Protein AF-A0AAW1NQX0-F1 (afdb_monomer)

Sequence (233 aa):
MATTLDEDSAEAVYQDARADFLDSLSEDGSASSFDDDDIFYESNEPDDETAEEEVPEGQQPGGRRTATQWKALSDRPVWQSGDETGSLTVLQAAFTMLKLKEDGKIHDGTFDSLCRFISSVLLPAGNLFPPSLHVCTALVGAAQLEDYQHHICINGCHYFGHLPKQQWKQHLTDSCPVCQQARFTSRSGARGNTIIQPRRVHCQLLQTTGSAAHRCREEGHPSNGHQSAWRAD

Solvent-accessible surface area (backbone atoms only — not comparable to full-atom values): 15460 Å² total; per-residue (Å²): 137,84,82,82,75,68,67,72,62,57,56,55,56,53,53,53,59,50,50,60,57,56,55,71,72,70,76,80,86,74,88,69,88,72,77,94,74,79,89,73,81,77,78,81,72,80,89,75,85,88,78,94,71,86,81,71,94,82,74,76,87,78,70,89,73,50,63,67,59,49,47,78,43,27,83,39,49,23,31,71,59,89,93,49,63,45,94,42,27,26,42,56,47,29,52,52,51,54,49,51,32,62,78,64,68,51,52,68,73,59,48,28,51,48,26,36,44,45,43,72,68,73,42,62,91,82,47,52,51,58,51,30,59,70,51,26,42,49,52,74,58,62,77,62,68,74,84,73,52,70,53,50,37,73,83,70,79,43,77,51,75,82,71,63,75,90,50,47,78,83,46,53,82,42,49,33,92,84,80,62,47,58,48,42,45,78,46,78,41,100,85,73,45,80,45,75,41,70,47,75,59,80,80,74,69,89,77,78,73,98,81,74,96,79,82,89,74,92,79,79,82,87,85,77,88,77,90,75,89,84,80,89,131

Mean predicted aligned error: 18.08 Å

Foldseek 3Di:
DDDDDPPVVVVVVVVVVVVVVVVVVPPDPDPDPDDPDDPDPPPPDDDDDDDPDDDDPDDFPPDDDDLVRLLVQQQAFQDDDPPDGHPDGQLRLLVVLVVCCVVVVPDQVRSLVVLQCCQPPVDDGPGSHQNGNVSSCSNPVPDDVLQVDWQAPLVNQDTDPRDDPVCQVVQQCDADPPPRHTQWDWDQDPVRDIDIDGDDNPCPPDPDDPDPPDDPDDDDDDDDDDDDDDDDD

pLDDT: mean 71.43, std 23.31, range [31.42, 96.5]

Secondary structure (DSSP, 8-state):
------THHHHHHHHHHHHHHHHTTTS-------------------------PPPPTT--S-S---HHHHHHTTTSBS-EETTEE-SSBHHHHHHHHHHHHHHTT--HHHHHHHHHHIIIIISPTT-----SHHHHHHHHTPPPGGGG---B-TTS--BPPP--GGGGGGGTT-B-TTT--BSEEEEE-TTSPEEEEEPP-----S-S-S-----------------------

Structure (mmCIF, N/CA/C/O backbone):
data_AF-A0AAW1NQX0-F1
#
_entry.id   AF-A0AAW1NQX0-F1
#
loop_
_atom_site.group_PDB
_atom_site.id
_atom_site.type_symbol
_atom_site.label_atom_id
_atom_site.label_alt_id
_atom_site.label_comp_id
_atom_site.label_asym_id
_atom_site.label_entity_id
_atom_site.label_seq_id
_atom_site.pdbx_PDB_ins_code
_atom_site.Cartn_x
_atom_site.Cartn_y
_atom_site.Cartn_z
_atom_site.occupancy
_atom_site.B_iso_or_equiv
_atom_site.auth_seq_id
_atom_site.auth_comp_id
_atom_site.auth_asym_id
_atom_site.auth_atom_id
_atom_site.pdbx_PDB_model_num
ATOM 1 N N . MET A 1 1 ? 43.602 8.769 -37.288 1.00 39.91 1 MET A N 1
ATOM 2 C CA . MET A 1 1 ? 44.211 9.267 -36.039 1.00 39.91 1 MET A CA 1
ATOM 3 C C . MET A 1 1 ? 43.156 9.124 -34.962 1.00 39.91 1 MET A C 1
ATOM 5 O O . MET A 1 1 ? 42.192 9.873 -34.986 1.00 39.91 1 MET A O 1
ATOM 9 N N . ALA A 1 2 ? 43.258 8.072 -34.150 1.00 41.47 2 ALA A N 1
ATOM 10 C CA . ALA A 1 2 ? 42.325 7.804 -33.062 1.00 41.47 2 ALA A CA 1
ATOM 11 C C . ALA A 1 2 ? 42.751 8.636 -31.849 1.00 41.47 2 ALA A C 1
ATOM 13 O O . ALA A 1 2 ? 43.889 8.527 -31.400 1.00 41.47 2 ALA A O 1
ATOM 14 N N . THR A 1 3 ? 41.863 9.505 -31.382 1.00 49.84 3 THR A N 1
ATOM 15 C CA . THR A 1 3 ? 42.023 10.280 -30.152 1.00 49.84 3 THR A CA 1
ATOM 16 C C . THR A 1 3 ? 41.676 9.376 -28.976 1.00 49.84 3 THR A C 1
ATOM 18 O O . THR A 1 3 ? 40.505 9.078 -28.751 1.00 49.84 3 THR A O 1
ATOM 21 N N . THR A 1 4 ? 42.691 8.899 -28.263 1.00 52.16 4 THR A N 1
ATOM 22 C CA . THR A 1 4 ? 42.538 8.276 -26.947 1.00 52.16 4 THR A CA 1
ATOM 23 C C . THR A 1 4 ? 42.175 9.384 -25.963 1.00 52.16 4 THR A C 1
ATOM 25 O O . THR A 1 4 ? 42.993 10.263 -25.707 1.00 52.16 4 THR A O 1
ATOM 28 N N . LEU A 1 5 ? 40.926 9.405 -25.502 1.00 54.28 5 LEU A N 1
ATOM 29 C CA . LEU A 1 5 ? 40.513 10.264 -24.397 1.00 54.28 5 LEU A CA 1
ATOM 30 C C . LEU A 1 5 ? 40.986 9.605 -23.099 1.00 54.28 5 LEU A C 1
ATOM 32 O O . LEU A 1 5 ? 40.691 8.434 -22.875 1.00 54.28 5 LEU A O 1
ATOM 36 N N . ASP A 1 6 ? 41.751 10.354 -22.308 1.00 57.31 6 ASP A N 1
ATOM 37 C CA . ASP A 1 6 ? 42.327 9.935 -21.031 1.00 57.31 6 ASP A CA 1
ATOM 38 C C . ASP A 1 6 ? 41.221 9.559 -20.028 1.00 57.31 6 ASP A C 1
ATOM 40 O O . ASP A 1 6 ? 40.525 10.422 -19.485 1.00 57.31 6 ASP A O 1
ATOM 44 N N . GLU A 1 7 ? 41.063 8.256 -19.785 1.00 58.75 7 GLU A N 1
ATOM 45 C CA . GLU A 1 7 ? 40.095 7.675 -18.841 1.00 58.75 7 GLU A CA 1
ATOM 46 C C . GLU A 1 7 ? 40.316 8.172 -17.397 1.00 58.75 7 GLU A C 1
ATOM 48 O O . GLU A 1 7 ? 39.362 8.292 -16.627 1.00 58.75 7 GLU A O 1
ATOM 53 N N . ASP A 1 8 ? 41.540 8.595 -17.063 1.00 55.69 8 ASP A N 1
ATOM 54 C CA . ASP A 1 8 ? 41.898 9.141 -15.748 1.00 55.69 8 ASP A CA 1
ATOM 55 C C . ASP A 1 8 ? 41.212 10.484 -15.432 1.00 55.69 8 ASP A C 1
ATOM 57 O O . ASP A 1 8 ? 41.059 10.851 -14.266 1.00 55.69 8 ASP A O 1
ATOM 61 N N . SER A 1 9 ? 40.748 11.225 -16.447 1.00 59.28 9 SER A N 1
ATOM 62 C CA . SER A 1 9 ? 40.088 12.518 -16.227 1.00 59.28 9 SER A CA 1
ATOM 63 C C . SER A 1 9 ? 38.609 12.387 -15.853 1.00 59.28 9 SER A C 1
ATOM 65 O O . SER A 1 9 ? 38.067 13.302 -15.234 1.00 59.28 9 SER A O 1
ATOM 67 N N . ALA A 1 10 ? 37.942 11.294 -16.233 1.00 59.09 10 ALA A N 1
ATOM 68 C CA . ALA A 1 10 ? 36.520 11.096 -15.946 1.00 59.09 10 ALA A CA 1
ATOM 69 C C . ALA A 1 10 ? 36.295 10.625 -14.500 1.00 59.09 10 ALA A C 1
ATOM 71 O O . ALA A 1 10 ? 35.370 11.090 -13.833 1.00 59.09 10 ALA A O 1
ATOM 72 N N . GLU A 1 11 ? 37.182 9.765 -13.996 1.00 65.50 11 GLU A N 1
ATOM 73 C CA . GLU A 1 11 ? 37.126 9.239 -12.629 1.00 65.50 11 GLU A CA 1
ATOM 74 C C . GLU A 1 11 ? 37.3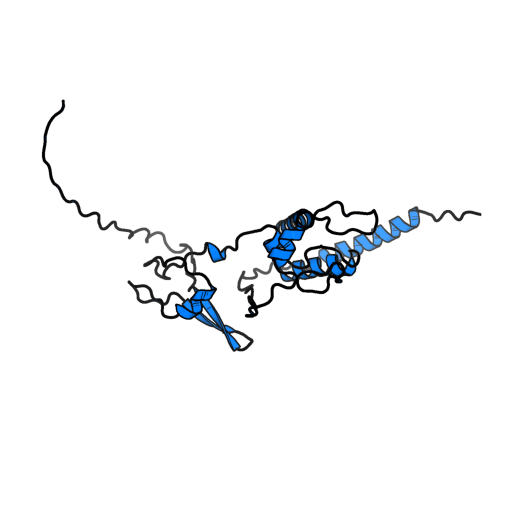39 10.349 -11.584 1.00 65.50 11 GLU A C 1
ATOM 76 O O . GLU A 1 11 ? 36.649 10.390 -10.566 1.00 65.50 11 GLU A O 1
ATOM 81 N N . ALA A 1 12 ? 38.221 11.314 -11.865 1.00 62.31 12 ALA A N 1
ATOM 82 C CA . ALA A 1 12 ? 38.468 12.450 -10.975 1.00 62.31 12 ALA A CA 1
ATOM 83 C C . ALA A 1 12 ? 37.238 13.364 -10.824 1.00 62.31 12 ALA A C 1
ATOM 85 O O . ALA A 1 12 ? 36.909 13.776 -9.714 1.00 62.31 12 ALA A O 1
ATOM 86 N N . VAL A 1 13 ? 36.513 13.629 -11.918 1.00 64.25 13 VAL A N 1
ATOM 87 C CA . VAL A 1 13 ? 35.274 14.431 -11.890 1.00 64.25 13 VAL A CA 1
ATOM 88 C C . VAL A 1 13 ? 34.160 13.690 -11.145 1.00 64.25 13 VAL A C 1
ATOM 90 O O . VAL A 1 13 ? 33.358 14.304 -10.442 1.00 64.25 13 VAL A O 1
ATOM 93 N N . TYR A 1 14 ? 34.121 12.362 -11.263 1.00 63.56 14 TYR A N 1
ATOM 94 C CA . TYR A 1 14 ? 33.116 11.542 -10.593 1.00 63.56 14 TYR A CA 1
ATOM 95 C C . TYR A 1 14 ? 33.360 11.427 -9.080 1.00 63.56 14 TYR A C 1
ATOM 97 O O . TYR A 1 14 ? 32.411 11.413 -8.294 1.00 63.56 14 TYR A O 1
ATOM 105 N N . GLN A 1 15 ? 34.624 11.369 -8.653 1.00 64.94 15 GLN A N 1
ATOM 106 C CA . GLN A 1 15 ? 34.978 11.327 -7.233 1.00 64.94 15 GLN A CA 1
ATOM 107 C C . GLN A 1 15 ? 34.734 12.666 -6.527 1.00 64.94 15 GLN A C 1
ATOM 109 O O . GLN A 1 15 ? 34.286 12.654 -5.380 1.00 64.94 15 GLN A O 1
ATOM 114 N N . ASP A 1 16 ? 34.932 13.788 -7.222 1.00 67.56 16 ASP A N 1
ATOM 115 C CA . ASP A 1 16 ? 34.654 15.134 -6.704 1.00 67.56 16 ASP A CA 1
ATOM 116 C C . ASP A 1 16 ? 33.142 15.350 -6.489 1.00 67.56 16 ASP A C 1
ATOM 118 O O . ASP A 1 16 ? 32.695 15.656 -5.384 1.00 67.56 16 ASP A O 1
ATOM 122 N N . ALA A 1 17 ? 32.314 15.007 -7.486 1.00 65.00 17 ALA A N 1
ATOM 123 C CA . ALA A 1 17 ? 30.852 15.100 -7.373 1.00 65.00 17 ALA A CA 1
ATOM 124 C C . ALA A 1 17 ? 30.256 14.184 -6.281 1.00 65.00 17 ALA A C 1
ATOM 126 O O . ALA A 1 17 ? 29.199 14.470 -5.713 1.00 65.00 17 ALA A O 1
ATOM 127 N N . ARG A 1 18 ? 30.921 13.062 -5.975 1.00 70.69 18 ARG A N 1
ATOM 128 C CA . ARG A 1 18 ? 30.506 12.135 -4.914 1.00 70.69 18 ARG A CA 1
ATOM 129 C C . ARG A 1 18 ? 30.808 12.678 -3.516 1.00 70.69 18 ARG A C 1
ATOM 131 O O . ARG A 1 18 ? 30.047 12.381 -2.593 1.00 70.69 18 ARG A O 1
ATOM 138 N N . ALA A 1 19 ? 31.900 13.423 -3.353 1.00 61.72 19 ALA A N 1
ATOM 139 C CA . ALA A 1 19 ? 32.273 14.016 -2.073 1.00 61.72 19 ALA A CA 1
ATOM 140 C C . ALA A 1 19 ? 31.285 15.123 -1.672 1.00 61.72 19 ALA A C 1
ATOM 142 O O . ALA A 1 19 ? 30.773 15.088 -0.554 1.00 61.72 19 ALA A O 1
ATOM 143 N N . ASP A 1 20 ? 30.905 15.989 -2.615 1.00 61.34 20 ASP A N 1
ATOM 144 C CA . ASP A 1 20 ? 29.926 17.062 -2.381 1.00 61.34 20 ASP A CA 1
ATOM 145 C C . ASP A 1 20 ? 28.530 16.529 -2.005 1.00 61.34 20 ASP A C 1
ATOM 147 O O . ASP A 1 20 ? 27.830 17.100 -1.164 1.00 61.34 20 ASP A O 1
ATOM 151 N N . PHE A 1 21 ? 28.116 15.397 -2.587 1.00 60.91 21 PHE A N 1
ATOM 152 C CA . PHE A 1 21 ? 26.830 14.774 -2.258 1.00 60.91 21 PHE A CA 1
ATOM 153 C C . PHE A 1 21 ? 26.808 14.160 -0.849 1.00 60.91 21 PHE A C 1
ATOM 155 O O . PHE A 1 21 ? 25.786 14.218 -0.169 1.00 60.91 21 PHE A O 1
ATOM 162 N N . LEU A 1 22 ? 27.918 13.561 -0.404 1.00 56.78 22 LEU A N 1
ATOM 163 C CA . LEU A 1 22 ? 28.012 12.946 0.925 1.00 56.78 22 LEU A CA 1
ATOM 164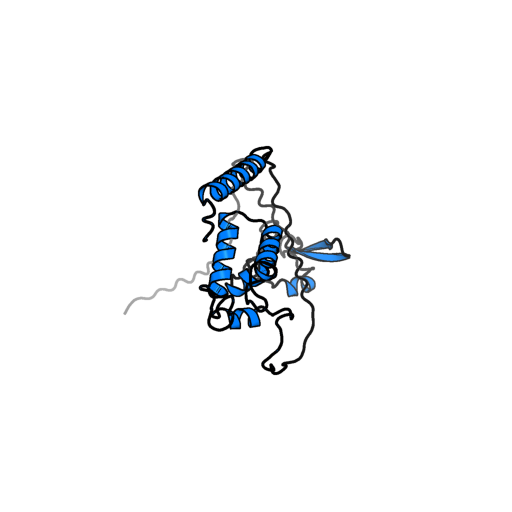 C C . LEU A 1 22 ? 28.147 13.984 2.044 1.00 56.78 22 LEU A C 1
ATOM 166 O O . LEU A 1 22 ? 27.645 13.741 3.141 1.00 56.78 22 LEU A O 1
ATOM 170 N N . ASP A 1 23 ? 28.761 15.134 1.765 1.00 53.84 23 ASP A N 1
ATOM 171 C CA . ASP A 1 23 ? 28.896 16.224 2.736 1.00 53.84 23 ASP A CA 1
ATOM 172 C C . ASP A 1 23 ? 27.545 16.911 3.008 1.00 53.84 23 ASP A C 1
ATOM 174 O O . ASP A 1 23 ? 27.186 17.149 4.161 1.00 53.84 23 ASP A O 1
ATOM 178 N N . SER A 1 24 ? 26.705 17.056 1.970 1.00 56.66 24 SER A N 1
ATOM 179 C CA . SER A 1 24 ? 25.315 17.541 2.096 1.00 56.66 24 SER A CA 1
ATOM 180 C C . SER A 1 24 ? 24.386 16.635 2.919 1.00 56.66 24 SER A C 1
ATOM 182 O O . SER A 1 24 ? 23.271 17.040 3.237 1.00 56.66 24 SER A O 1
ATOM 184 N N . LEU A 1 25 ? 24.797 15.408 3.258 1.00 53.59 25 LEU A N 1
ATOM 185 C CA . LEU A 1 25 ? 24.012 14.496 4.100 1.00 53.59 25 LEU A CA 1
ATOM 186 C C . LEU A 1 25 ? 24.436 14.522 5.578 1.00 53.59 25 LEU A C 1
ATOM 188 O O . LEU A 1 25 ? 23.819 13.825 6.386 1.00 53.59 25 LEU A O 1
ATOM 192 N N . SER A 1 26 ? 25.490 15.268 5.938 1.00 52.97 26 SER A N 1
ATOM 193 C CA . SER A 1 26 ? 26.121 15.165 7.263 1.00 52.97 26 SER A CA 1
ATOM 194 C C . SER A 1 26 ? 25.782 16.293 8.243 1.00 52.97 26 SER A C 1
ATOM 196 O O . SER A 1 26 ? 25.993 16.131 9.448 1.00 52.97 26 SER A O 1
ATOM 198 N N . GLU A 1 27 ? 25.186 17.393 7.783 1.00 54.22 27 GLU A N 1
ATOM 199 C CA . GLU A 1 27 ? 24.869 18.536 8.637 1.00 54.22 27 GLU A CA 1
ATOM 200 C C . GLU A 1 27 ? 23.353 18.711 8.770 1.00 54.22 27 GLU A C 1
ATOM 202 O O . GLU A 1 27 ? 22.706 19.060 7.798 1.00 54.22 27 GLU A O 1
ATOM 207 N N . ASP A 1 28 ? 22.845 18.506 9.999 1.00 50.72 28 ASP A N 1
ATOM 208 C CA . ASP A 1 28 ? 21.532 18.940 10.534 1.00 50.72 28 ASP A CA 1
ATOM 209 C C . ASP A 1 28 ? 20.348 17.953 10.708 1.00 50.72 28 ASP A C 1
ATOM 211 O O . ASP A 1 28 ? 19.193 18.349 10.851 1.00 50.72 28 ASP A O 1
ATOM 215 N N . GLY A 1 29 ? 20.604 16.666 10.941 1.00 42.47 29 GLY A N 1
ATOM 216 C CA . GLY A 1 29 ? 19.560 15.725 11.383 1.00 42.47 29 GLY A CA 1
ATOM 217 C C . GLY A 1 29 ? 19.226 15.766 12.883 1.00 42.47 29 GLY A C 1
ATOM 218 O O . GLY A 1 29 ? 19.474 14.784 13.582 1.00 42.47 29 GLY A O 1
ATOM 219 N N . SER A 1 30 ? 18.662 16.865 13.403 1.00 46.94 30 SER A N 1
ATOM 220 C CA . SER A 1 30 ? 18.052 16.882 14.747 1.00 46.94 30 SER A CA 1
ATOM 221 C C . SER A 1 30 ? 17.067 15.720 14.901 1.00 46.94 30 SER A C 1
ATOM 223 O O . SER A 1 30 ? 16.087 15.623 14.161 1.00 46.94 30 SER A O 1
ATOM 225 N N . ALA A 1 31 ? 17.322 14.861 15.893 1.00 43.16 31 ALA A N 1
ATOM 226 C CA . ALA A 1 31 ? 16.424 13.804 16.333 1.00 43.16 31 ALA A CA 1
ATOM 227 C C . ALA A 1 31 ? 15.111 14.426 16.820 1.00 43.16 31 ALA A C 1
ATOM 229 O O . ALA A 1 31 ? 14.949 14.799 17.981 1.00 43.16 31 ALA A O 1
ATOM 230 N N . SER A 1 32 ? 14.181 14.574 15.893 1.00 41.25 32 SER A N 1
ATOM 231 C CA . SER A 1 32 ? 12.814 14.953 16.167 1.00 41.25 32 SER A CA 1
ATOM 232 C C . SER A 1 32 ? 12.049 13.669 16.449 1.00 41.25 32 SER A C 1
ATOM 234 O O . SER A 1 32 ? 11.891 12.797 15.596 1.00 41.25 32 SER A O 1
ATOM 236 N N . SER A 1 33 ? 11.633 13.525 17.704 1.00 41.91 33 SER A N 1
ATOM 237 C CA . SER A 1 33 ? 10.609 12.575 18.111 1.00 41.91 33 SER A CA 1
ATOM 238 C C . SER A 1 33 ? 9.304 12.992 17.435 1.00 41.91 33 SER A C 1
ATOM 240 O O . SER A 1 33 ? 8.536 13.774 17.991 1.00 41.91 33 SER A O 1
ATOM 242 N N . PHE A 1 34 ? 9.113 12.572 16.189 1.00 39.66 34 PHE A N 1
ATOM 243 C CA . PHE A 1 34 ? 7.863 12.780 15.481 1.00 39.66 34 PHE A CA 1
ATOM 244 C C . PHE A 1 34 ? 6.920 11.640 15.835 1.00 39.66 34 PHE A C 1
ATOM 246 O O . PHE A 1 34 ? 7.184 10.479 15.526 1.00 39.66 34 PHE A O 1
ATOM 253 N N . ASP A 1 35 ? 5.863 12.013 16.550 1.00 37.78 35 ASP A N 1
ATOM 254 C CA . ASP A 1 35 ? 4.720 11.177 16.864 1.00 37.78 35 ASP A CA 1
ATOM 255 C C . ASP A 1 35 ? 4.158 10.531 15.588 1.00 37.78 35 ASP A C 1
ATOM 257 O O . ASP A 1 35 ? 3.883 11.192 14.585 1.00 37.78 35 ASP A O 1
ATOM 261 N N . ASP A 1 36 ? 4.022 9.212 15.664 1.00 43.50 36 ASP A N 1
ATOM 262 C CA . ASP A 1 36 ? 3.517 8.281 14.655 1.00 43.50 36 ASP A CA 1
ATOM 263 C C . ASP A 1 36 ? 1.983 8.420 14.517 1.00 43.50 36 ASP A C 1
ATOM 265 O O . ASP A 1 36 ? 1.221 7.481 14.749 1.00 43.50 36 ASP A O 1
ATOM 269 N N . ASP A 1 37 ? 1.505 9.629 14.209 1.00 42.97 37 ASP A N 1
ATOM 270 C CA . ASP A 1 37 ? 0.081 9.920 14.048 1.00 42.97 37 ASP A CA 1
ATOM 271 C C . ASP A 1 37 ? -0.271 10.298 12.595 1.00 42.97 37 ASP A C 1
ATOM 273 O O . ASP A 1 37 ? 0.152 11.312 12.042 1.00 42.97 37 ASP A O 1
ATOM 277 N N . ASP A 1 38 ? -1.159 9.474 12.027 1.00 44.94 38 ASP A N 1
ATOM 278 C CA . ASP A 1 38 ? -2.064 9.759 10.908 1.00 44.94 38 ASP A CA 1
ATOM 279 C C . ASP A 1 38 ? -1.497 9.784 9.466 1.00 44.94 38 ASP A C 1
ATOM 281 O O . ASP A 1 38 ? -1.730 10.723 8.704 1.00 44.94 38 ASP A O 1
ATOM 285 N N . ILE A 1 39 ? -0.958 8.654 8.983 1.00 39.47 39 ILE A N 1
ATOM 286 C CA . ILE A 1 39 ? -1.078 8.312 7.547 1.00 39.47 39 ILE A CA 1
ATOM 287 C C . ILE A 1 39 ? -2.441 7.641 7.326 1.00 39.47 39 ILE A C 1
ATOM 289 O O . ILE A 1 39 ? -2.588 6.419 7.312 1.00 39.47 39 ILE A O 1
ATOM 293 N N . PHE A 1 40 ? -3.483 8.462 7.185 1.00 40.06 40 PHE A N 1
ATOM 294 C CA . PHE A 1 40 ? -4.779 8.003 6.688 1.00 40.06 40 PHE A CA 1
ATOM 295 C C . PHE A 1 40 ? -4.658 7.702 5.192 1.00 40.06 40 PHE A C 1
ATOM 297 O O . PHE A 1 40 ? -4.586 8.619 4.374 1.00 40.06 40 PHE A O 1
ATOM 304 N N . TYR A 1 41 ? -4.691 6.421 4.821 1.00 43.88 41 TYR A N 1
ATOM 305 C CA . TYR A 1 41 ? -5.005 6.035 3.449 1.00 43.88 41 TYR A CA 1
ATOM 306 C C . TYR A 1 41 ? -6.485 6.367 3.214 1.00 43.88 41 TYR A C 1
ATOM 308 O O . TYR A 1 41 ? -7.391 5.626 3.600 1.00 43.88 41 TYR A O 1
ATOM 316 N N . GLU A 1 42 ? -6.741 7.555 2.668 1.00 40.19 42 GLU A N 1
ATOM 317 C CA . GLU A 1 42 ? -8.046 7.937 2.142 1.00 40.19 42 GLU A CA 1
ATOM 318 C C . GLU A 1 42 ? -8.307 7.048 0.920 1.00 40.19 42 GLU A C 1
ATOM 320 O O . GLU A 1 42 ? -7.899 7.357 -0.200 1.00 40.19 42 GLU A O 1
ATOM 325 N N . SER A 1 43 ? -8.921 5.885 1.160 1.00 38.75 43 SER A N 1
ATOM 326 C CA . SER A 1 43 ? -9.446 5.016 0.112 1.00 38.75 43 SER A CA 1
ATOM 327 C C . SER A 1 43 ? -10.519 5.787 -0.654 1.00 38.75 43 SER A C 1
ATOM 329 O O . SER A 1 43 ? -11.697 5.761 -0.305 1.00 38.75 43 SER A O 1
ATOM 331 N N . ASN A 1 44 ? -10.108 6.507 -1.696 1.00 39.53 44 ASN A N 1
ATOM 332 C CA . ASN A 1 44 ? -10.997 6.894 -2.780 1.00 39.53 44 ASN A CA 1
ATOM 333 C C . ASN A 1 44 ? -11.314 5.617 -3.568 1.00 39.53 44 ASN A C 1
ATOM 335 O O . ASN A 1 44 ? -10.659 5.326 -4.567 1.00 39.53 44 ASN A O 1
ATOM 339 N N . GLU A 1 45 ? -12.278 4.837 -3.083 1.00 41.50 45 GLU A N 1
ATOM 340 C CA . GLU A 1 45 ? -12.994 3.865 -3.907 1.00 41.50 45 GLU A CA 1
ATOM 341 C C . GLU A 1 45 ? -13.999 4.655 -4.760 1.00 41.50 45 GLU A C 1
ATOM 343 O O . GLU A 1 45 ? -14.913 5.263 -4.197 1.00 41.50 45 GLU A O 1
ATOM 348 N N . PRO A 1 46 ? -13.831 4.748 -6.092 1.00 41.44 46 PRO A N 1
ATOM 349 C CA . PRO A 1 46 ? -14.942 5.118 -6.947 1.00 41.44 46 PRO A CA 1
ATOM 350 C C . PRO A 1 46 ? -15.916 3.935 -7.004 1.00 41.44 46 PRO A C 1
ATOM 352 O O . PRO A 1 46 ? -15.550 2.850 -7.455 1.00 41.44 46 PRO A O 1
ATOM 355 N N . ASP A 1 47 ? -17.144 4.167 -6.543 1.00 43.41 47 ASP A N 1
ATOM 356 C CA . ASP A 1 47 ? -18.313 3.414 -6.986 1.00 43.41 47 ASP A CA 1
ATOM 357 C C . ASP A 1 47 ? -18.400 3.554 -8.514 1.00 43.41 47 ASP A C 1
ATOM 359 O O . ASP A 1 47 ? -18.630 4.664 -8.995 1.00 43.41 47 ASP A O 1
ATOM 363 N N . ASP A 1 48 ? -18.207 2.474 -9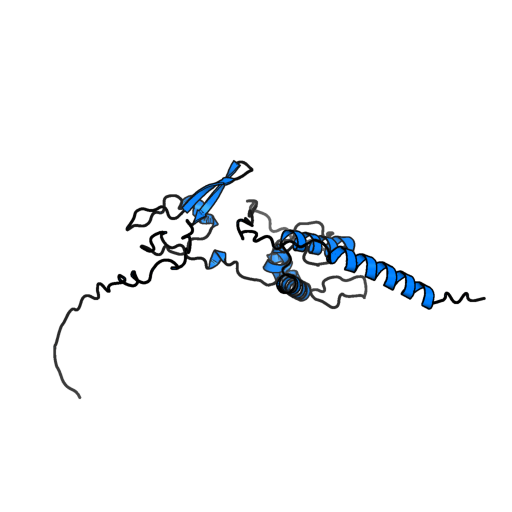.273 1.00 35.50 48 ASP A N 1
ATOM 364 C CA . ASP A 1 48 ? -19.050 2.240 -10.448 1.00 35.50 48 ASP A CA 1
ATOM 365 C C . ASP A 1 48 ? -19.013 0.777 -10.897 1.00 35.50 48 ASP A C 1
ATOM 367 O O . ASP A 1 48 ? -17.959 0.148 -11.027 1.00 35.50 48 ASP A O 1
ATOM 371 N N . GLU A 1 49 ? -20.210 0.256 -11.121 1.00 42.62 49 GLU A N 1
ATOM 372 C CA . GLU A 1 49 ? -20.475 -1.012 -11.770 1.00 42.62 49 GLU A CA 1
ATOM 373 C C . GLU A 1 49 ? -20.216 -0.883 -13.284 1.00 42.62 49 GLU A C 1
ATOM 375 O O . GLU A 1 49 ? -20.274 0.200 -13.855 1.00 42.62 49 GLU A O 1
ATOM 380 N N . THR A 1 50 ? -20.073 -2.036 -13.944 1.00 37.31 50 THR A N 1
ATOM 381 C CA . THR A 1 50 ? -20.307 -2.310 -15.378 1.00 37.31 50 THR A CA 1
ATOM 382 C C . THR A 1 50 ? -19.125 -2.448 -16.352 1.00 37.31 50 THR A C 1
ATOM 384 O O . THR A 1 50 ? -18.158 -1.695 -16.366 1.00 37.31 50 THR A O 1
ATOM 387 N N . ALA A 1 51 ? -19.355 -3.438 -17.228 1.00 35.41 51 ALA A N 1
ATOM 388 C CA . ALA A 1 51 ? -18.748 -3.764 -18.517 1.00 35.41 51 ALA A CA 1
ATOM 389 C C . ALA A 1 51 ? -17.497 -4.662 -18.509 1.00 35.41 51 ALA A C 1
ATOM 391 O O . ALA A 1 51 ? -16.354 -4.214 -18.464 1.00 35.41 51 ALA A O 1
ATOM 392 N N . GLU A 1 52 ? -17.747 -5.968 -18.660 1.00 41.38 52 GLU A N 1
ATOM 393 C CA . GLU A 1 52 ? -16.819 -6.892 -19.315 1.00 41.38 52 GLU A CA 1
ATOM 394 C C . GLU A 1 52 ? -16.613 -6.420 -20.767 1.00 41.38 52 GLU A C 1
ATOM 396 O O . GLU A 1 52 ? -17.441 -6.688 -21.635 1.00 41.38 52 GLU A O 1
ATOM 401 N N . GLU A 1 53 ? -15.545 -5.665 -21.031 1.00 37.62 53 GLU A N 1
ATOM 402 C CA . GLU A 1 53 ? -15.095 -5.368 -22.395 1.00 37.62 53 GLU A CA 1
ATOM 403 C C . GLU A 1 53 ? -13.993 -6.354 -22.802 1.00 37.62 53 GLU A C 1
ATOM 405 O O . GLU A 1 53 ? -12.953 -6.478 -22.146 1.00 37.62 53 GLU A O 1
ATOM 410 N N . GLU A 1 54 ? -14.243 -7.073 -23.896 1.00 36.03 54 GLU A N 1
ATOM 411 C CA . GLU A 1 54 ? -13.272 -7.925 -24.576 1.00 36.03 54 GLU A CA 1
ATOM 412 C C . GLU A 1 54 ? -12.058 -7.092 -25.021 1.00 36.03 54 GLU A C 1
ATOM 414 O O . GLU A 1 54 ? -12.189 -6.049 -25.659 1.00 36.03 54 GLU A O 1
ATOM 419 N N . VAL A 1 55 ? -10.858 -7.557 -24.669 1.00 36.12 55 VAL A N 1
ATOM 420 C CA . VAL A 1 55 ? -9.591 -6.842 -24.876 1.00 36.12 55 VAL A CA 1
ATOM 421 C C . VAL A 1 55 ? -9.169 -6.902 -26.353 1.00 36.12 55 VAL A C 1
ATOM 423 O O . VAL A 1 55 ? -8.879 -7.998 -26.837 1.00 36.12 55 VAL A O 1
ATOM 426 N N . PRO A 1 56 ? -9.021 -5.770 -27.073 1.00 32.00 56 PRO A N 1
ATOM 427 C CA . PRO A 1 56 ? -8.316 -5.755 -28.346 1.00 32.00 56 PRO A CA 1
ATOM 428 C C . PRO A 1 56 ? -6.798 -5.748 -28.102 1.00 32.00 56 PRO A C 1
ATOM 430 O O . PRO A 1 56 ? -6.272 -4.930 -27.340 1.00 32.00 56 PR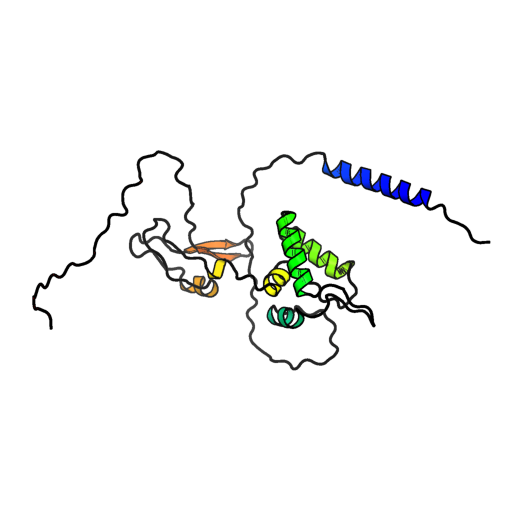O A O 1
ATOM 433 N N . GLU A 1 57 ? -6.069 -6.638 -28.778 1.00 34.72 57 GLU A N 1
ATOM 434 C CA . GLU A 1 57 ? -4.606 -6.589 -28.852 1.00 34.72 57 GLU A CA 1
ATOM 435 C C . GLU A 1 57 ? -4.155 -5.261 -29.484 1.00 34.72 57 GLU A C 1
ATOM 437 O O . GLU A 1 57 ? -4.411 -4.999 -30.658 1.00 34.72 57 GLU A O 1
ATOM 442 N N . GLY A 1 58 ? -3.465 -4.420 -28.703 1.00 40.78 58 GLY A N 1
ATOM 443 C CA . GLY A 1 58 ? -2.767 -3.236 -29.224 1.00 40.78 58 GLY A CA 1
ATOM 444 C C . GLY A 1 58 ? -2.929 -1.927 -28.447 1.00 40.78 58 GLY A C 1
ATOM 445 O O . GLY A 1 58 ? -2.403 -0.906 -28.890 1.00 40.78 58 GLY A O 1
ATOM 446 N N . GLN A 1 59 ? -3.615 -1.901 -27.300 1.00 33.47 59 GLN A N 1
ATOM 447 C CA . GLN A 1 59 ? -3.846 -0.643 -26.580 1.00 33.47 59 GLN A CA 1
ATOM 448 C C . GLN A 1 59 ? -2.651 -0.229 -25.699 1.00 33.47 59 GLN A C 1
ATOM 450 O O . GLN A 1 59 ? -2.199 -0.969 -24.823 1.00 33.47 59 GLN A O 1
ATOM 455 N N . GLN A 1 60 ? -2.139 0.982 -25.946 1.00 39.72 60 GLN A N 1
ATOM 456 C CA . GLN A 1 60 ? -1.056 1.622 -25.190 1.00 39.72 60 GLN A CA 1
ATOM 457 C C . GLN A 1 60 ? -1.354 1.660 -23.676 1.00 39.72 60 GLN A C 1
ATOM 459 O O . GLN A 1 60 ? -2.491 1.932 -23.280 1.00 39.72 60 GLN A O 1
ATOM 464 N N . PRO A 1 61 ? -0.357 1.457 -22.795 1.00 41.81 61 PRO A N 1
ATOM 465 C CA . PRO A 1 61 ? -0.596 1.316 -21.367 1.00 41.81 61 PRO A CA 1
ATOM 466 C C . PRO A 1 61 ? -0.640 2.687 -20.685 1.00 41.81 61 PRO A C 1
ATOM 468 O O . PRO A 1 61 ? 0.295 3.086 -20.001 1.00 41.81 61 PRO A O 1
ATOM 471 N N . GLY A 1 62 ? -1.733 3.418 -20.899 1.00 37.34 62 GLY A N 1
ATOM 472 C CA . GLY A 1 62 ? -2.066 4.651 -20.171 1.00 37.34 62 GLY A CA 1
ATOM 473 C C . GLY A 1 62 ? -3.258 4.511 -19.216 1.00 37.34 62 GLY A C 1
ATOM 474 O O . GLY A 1 62 ? -3.547 5.434 -18.459 1.00 37.34 62 GLY A O 1
ATOM 475 N N . GLY A 1 63 ? -3.963 3.373 -19.235 1.00 49.53 63 GLY A N 1
ATOM 476 C CA . GLY A 1 63 ? -5.107 3.112 -18.357 1.00 49.53 63 GLY A CA 1
ATOM 477 C C . GLY A 1 63 ? -4.684 2.710 -16.941 1.00 49.53 63 GLY A C 1
ATOM 478 O O . GLY A 1 63 ? -3.726 1.953 -16.759 1.00 49.53 63 GLY A O 1
ATOM 479 N N . ARG A 1 64 ? -5.412 3.189 -15.922 1.00 66.88 64 ARG A N 1
ATOM 480 C CA . ARG A 1 64 ? -5.268 2.697 -14.541 1.00 66.88 64 ARG A CA 1
ATOM 481 C C . ARG A 1 64 ? -5.640 1.215 -14.505 1.00 66.88 64 ARG A C 1
ATOM 483 O O . ARG A 1 64 ? -6.807 0.873 -14.646 1.00 66.88 64 ARG A O 1
ATOM 490 N N . ARG A 1 65 ? -4.645 0.350 -14.306 1.00 80.38 65 ARG A N 1
ATOM 491 C CA . ARG A 1 65 ? -4.867 -1.089 -14.138 1.00 80.38 65 ARG A CA 1
ATOM 492 C C . ARG A 1 65 ? -5.426 -1.401 -12.751 1.00 80.38 65 ARG A C 1
ATOM 494 O O . ARG A 1 65 ? -4.963 -0.832 -11.762 1.00 80.38 65 ARG A O 1
ATOM 501 N N . THR A 1 66 ? -6.364 -2.338 -12.676 1.00 83.62 66 THR A N 1
ATOM 502 C CA . THR A 1 66 ? -6.885 -2.872 -11.410 1.00 83.62 66 THR A CA 1
ATOM 503 C C . THR A 1 66 ? -5.875 -3.816 -10.747 1.00 83.62 66 THR A C 1
ATOM 505 O O . THR A 1 66 ? -4.957 -4.332 -11.389 1.00 83.62 66 THR A O 1
ATOM 508 N N . ALA A 1 67 ? -6.044 -4.092 -9.449 1.00 80.81 67 ALA A N 1
ATOM 509 C CA . ALA A 1 67 ? -5.193 -5.043 -8.728 1.00 80.81 67 ALA A CA 1
ATOM 510 C C . ALA A 1 67 ? -5.214 -6.454 -9.352 1.00 80.81 67 ALA A C 1
ATOM 512 O O . ALA A 1 67 ? -4.187 -7.128 -9.394 1.00 80.81 67 ALA A O 1
ATOM 513 N N . THR A 1 68 ? -6.361 -6.897 -9.878 1.00 84.25 68 THR A N 1
ATOM 514 C CA . THR A 1 68 ? -6.494 -8.189 -10.572 1.00 84.25 68 THR A CA 1
ATOM 515 C C . THR A 1 68 ? -5.722 -8.211 -11.888 1.00 84.25 68 THR A C 1
ATOM 517 O O . THR A 1 68 ? -5.019 -9.181 -12.164 1.00 84.25 68 THR A O 1
ATOM 520 N N . GLN A 1 69 ? -5.772 -7.122 -12.658 1.00 87.88 69 GLN A N 1
ATOM 521 C CA . GLN A 1 69 ? -4.985 -6.974 -13.884 1.00 87.88 69 GLN A CA 1
ATOM 522 C C . GLN A 1 69 ? -3.480 -6.971 -13.595 1.00 87.88 69 GLN A C 1
ATOM 524 O O . GLN A 1 69 ? -2.718 -7.595 -14.325 1.00 87.88 69 GLN A O 1
ATOM 529 N N . TRP A 1 70 ? -3.042 -6.322 -12.514 1.00 89.12 70 TRP A N 1
ATOM 530 C CA . TRP A 1 70 ? -1.642 -6.370 -12.087 1.00 89.12 70 TRP A CA 1
ATOM 531 C C . TRP A 1 70 ? -1.199 -7.781 -11.706 1.00 89.12 70 TRP A C 1
ATOM 533 O O . TRP A 1 70 ? -0.140 -8.222 -12.147 1.00 89.12 70 TRP A O 1
ATOM 543 N N . LYS A 1 71 ? -2.024 -8.519 -10.955 1.00 87.88 71 LYS A N 1
ATOM 544 C CA . LYS A 1 71 ? -1.739 -9.917 -10.600 1.00 87.88 71 LYS A CA 1
ATOM 545 C C . LYS A 1 71 ? -1.626 -10.821 -11.825 1.00 87.88 71 LYS A C 1
ATOM 547 O O . LYS A 1 71 ? -0.736 -11.654 -11.861 1.00 87.88 71 LYS A O 1
ATOM 552 N N . ALA A 1 72 ? -2.453 -10.626 -12.851 1.00 90.44 72 ALA A N 1
ATOM 553 C CA . ALA A 1 72 ? -2.345 -11.391 -14.097 1.00 90.44 72 ALA A CA 1
ATOM 554 C C . ALA A 1 72 ? -1.016 -11.157 -14.849 1.00 90.44 72 ALA A C 1
ATOM 556 O O . ALA A 1 72 ? -0.620 -11.967 -15.683 1.00 90.44 72 ALA A O 1
ATOM 557 N N . LEU A 1 73 ? -0.320 -10.052 -14.563 1.00 91.31 73 LEU A N 1
ATOM 558 C CA . LEU A 1 73 ? 0.957 -9.684 -15.176 1.00 91.31 73 LEU A CA 1
ATOM 559 C C . LEU A 1 73 ? 2.163 -9.999 -14.275 1.00 91.31 73 LEU A C 1
ATOM 561 O O . LEU A 1 73 ? 3.285 -9.668 -14.654 1.00 91.31 73 LEU A O 1
ATOM 565 N N . SER A 1 74 ? 1.957 -10.626 -13.109 1.00 92.06 74 SER A N 1
ATOM 566 C CA . SER A 1 74 ? 2.982 -10.830 -12.072 1.00 92.06 74 SER A CA 1
ATOM 567 C C . SER A 1 74 ? 4.248 -11.516 -12.585 1.00 92.06 74 SER A C 1
ATOM 569 O O . SER A 1 74 ? 5.356 -11.160 -12.178 1.00 92.06 74 SER A O 1
ATOM 571 N N . ASP A 1 75 ? 4.073 -12.469 -13.500 1.00 93.50 75 ASP A N 1
ATOM 572 C CA . ASP A 1 75 ? 5.135 -13.352 -13.988 1.00 93.50 75 ASP A CA 1
ATOM 573 C C . ASP A 1 75 ? 5.812 -12.819 -15.256 1.00 93.50 75 ASP A C 1
ATOM 575 O O . ASP A 1 75 ? 6.805 -13.377 -15.723 1.00 93.50 75 ASP A O 1
ATOM 579 N N . ARG A 1 76 ? 5.300 -11.719 -15.820 1.00 93.62 76 ARG A N 1
ATOM 580 C CA . ARG A 1 76 ? 5.910 -11.072 -16.984 1.00 93.62 76 ARG A CA 1
ATOM 581 C C . ARG A 1 76 ? 7.164 -10.301 -16.567 1.00 93.62 76 ARG A C 1
ATOM 583 O O . ARG A 1 76 ? 7.238 -9.836 -15.427 1.00 93.62 76 ARG A O 1
ATOM 590 N N . PRO A 1 77 ? 8.142 -10.122 -17.471 1.00 95.12 77 PRO A N 1
ATOM 591 C CA . PRO A 1 77 ? 9.270 -9.241 -17.205 1.00 95.12 77 PRO A CA 1
ATOM 592 C C . PRO A 1 77 ? 8.784 -7.800 -17.005 1.00 95.12 77 PRO A C 1
ATOM 594 O O . PRO A 1 77 ? 7.819 -7.364 -17.638 1.00 95.12 77 PRO A O 1
ATOM 597 N N . VAL A 1 78 ? 9.472 -7.049 -16.141 1.00 94.25 78 VAL A N 1
ATOM 598 C CA . VAL A 1 78 ? 9.162 -5.635 -15.856 1.00 94.25 78 VAL A CA 1
ATOM 599 C C . VAL A 1 78 ? 9.144 -4.793 -17.126 1.00 94.25 78 VAL A C 1
ATOM 601 O O . VAL A 1 78 ? 8.362 -3.859 -17.237 1.00 94.25 78 VAL A O 1
ATOM 604 N N . TRP A 1 79 ? 10.003 -5.092 -18.090 1.00 92.81 79 TRP A N 1
ATOM 605 C CA . TRP A 1 79 ? 10.008 -4.423 -19.380 1.00 92.81 79 TRP A CA 1
ATOM 606 C C . TRP A 1 79 ? 10.533 -5.374 -20.450 1.00 92.81 79 TRP A C 1
ATOM 608 O O . TRP A 1 79 ? 11.257 -6.329 -20.158 1.00 92.81 79 TRP A O 1
ATOM 618 N N . GLN A 1 80 ? 10.152 -5.099 -21.690 1.00 90.75 80 GLN A N 1
ATOM 619 C CA . GLN A 1 80 ? 10.629 -5.806 -22.866 1.00 90.75 80 GLN A CA 1
ATOM 620 C C . GLN A 1 80 ? 10.714 -4.809 -24.021 1.00 90.75 80 GLN A C 1
ATOM 622 O O . GLN A 1 80 ? 9.773 -4.048 -24.245 1.00 90.75 80 GLN A O 1
ATOM 627 N N . SER A 1 81 ? 11.837 -4.807 -24.732 1.00 87.75 81 SER A N 1
ATOM 628 C CA . SER A 1 81 ? 12.069 -3.962 -25.901 1.00 87.75 81 SER A CA 1
ATOM 629 C C . SER A 1 81 ? 12.715 -4.801 -27.000 1.00 87.75 81 SER A C 1
ATOM 631 O O . SER A 1 81 ? 13.910 -5.080 -26.961 1.00 87.75 81 SER A O 1
ATOM 633 N N . GLY A 1 82 ? 11.914 -5.238 -27.975 1.00 85.56 82 GLY A N 1
ATOM 634 C CA . GLY A 1 82 ? 12.363 -6.194 -28.991 1.00 85.56 82 GLY A CA 1
ATOM 635 C C . GLY A 1 82 ? 12.756 -7.534 -28.362 1.00 85.56 82 GLY A C 1
ATOM 636 O O . GLY A 1 82 ? 11.951 -8.140 -27.649 1.00 85.56 82 GLY A O 1
ATOM 637 N N . ASP A 1 83 ? 13.995 -7.960 -28.609 1.00 84.69 83 ASP A N 1
ATOM 638 C CA . ASP A 1 83 ? 14.570 -9.202 -28.070 1.00 84.69 83 ASP A CA 1
ATOM 639 C C . ASP A 1 83 ? 15.153 -9.032 -26.656 1.00 84.69 83 ASP A C 1
ATOM 641 O O . ASP A 1 83 ? 15.471 -10.017 -25.990 1.00 84.69 83 ASP A O 1
ATOM 645 N N . GLU A 1 84 ? 15.287 -7.793 -26.172 1.00 88.00 84 GLU A N 1
ATOM 646 C CA . GLU A 1 84 ? 15.788 -7.518 -24.829 1.00 88.00 84 GLU A CA 1
ATOM 647 C C . GLU A 1 84 ? 14.653 -7.579 -23.804 1.00 88.00 84 GLU A C 1
ATOM 649 O O . GLU A 1 84 ? 13.614 -6.925 -23.940 1.00 88.00 84 GLU A O 1
ATOM 654 N N . THR A 1 85 ? 14.864 -8.354 -22.741 1.00 89.38 85 THR A N 1
ATOM 655 C CA . THR A 1 85 ? 13.918 -8.505 -21.631 1.00 89.38 85 THR A CA 1
ATOM 656 C C . THR A 1 85 ? 14.581 -8.141 -20.314 1.00 89.38 85 THR A C 1
ATOM 658 O O . THR A 1 85 ? 15.710 -8.559 -20.046 1.00 89.38 85 THR A O 1
ATOM 661 N N . GLY A 1 86 ? 13.855 -7.429 -19.454 1.00 87.50 86 GLY A N 1
ATOM 662 C CA . GLY A 1 86 ? 14.283 -7.195 -18.080 1.00 87.50 86 GLY A CA 1
ATOM 663 C C . GLY A 1 86 ? 14.507 -8.510 -17.327 1.00 87.50 86 GLY A C 1
ATOM 664 O O . GLY A 1 86 ? 13.761 -9.472 -17.494 1.00 87.50 86 GLY A O 1
ATOM 665 N N . SER A 1 87 ? 15.530 -8.541 -16.473 1.00 90.31 87 SER A N 1
ATOM 666 C CA . SER A 1 87 ? 15.906 -9.726 -15.689 1.00 90.31 87 SER A CA 1
ATOM 667 C C . SER A 1 87 ? 14.934 -10.061 -14.555 1.00 90.31 87 SER A C 1
ATOM 669 O O . SER A 1 87 ? 14.956 -11.179 -14.045 1.00 90.31 87 SER A O 1
ATOM 671 N N . LEU A 1 88 ? 14.101 -9.101 -14.148 1.00 93.75 88 LEU A N 1
ATOM 672 C CA . LEU A 1 88 ? 13.137 -9.251 -13.064 1.00 93.75 88 LEU A CA 1
ATOM 673 C C . LEU A 1 88 ? 11.717 -9.342 -13.607 1.00 93.75 88 LEU A C 1
ATOM 675 O O . LEU A 1 88 ? 11.337 -8.598 -14.517 1.00 93.75 88 LEU A O 1
ATOM 679 N N . THR A 1 89 ? 10.914 -10.201 -12.982 1.00 96.38 89 THR A N 1
ATOM 680 C CA . THR A 1 89 ? 9.461 -10.184 -13.162 1.00 96.38 89 THR A CA 1
ATOM 681 C C . THR A 1 89 ? 8.821 -9.033 -12.390 1.00 96.38 89 THR A C 1
ATOM 683 O O . THR A 1 89 ? 9.413 -8.478 -11.458 1.00 96.38 89 THR A O 1
ATOM 686 N N . VAL A 1 90 ? 7.587 -8.675 -12.750 1.00 95.25 90 VAL A N 1
ATOM 687 C CA . VAL A 1 90 ? 6.807 -7.637 -12.054 1.00 95.25 90 VAL A CA 1
ATOM 688 C C . VAL A 1 90 ? 6.685 -7.946 -10.557 1.00 95.25 90 VAL A C 1
ATOM 690 O O . VAL A 1 90 ? 6.891 -7.065 -9.721 1.00 95.25 90 VAL A O 1
ATOM 693 N N . LEU A 1 91 ? 6.419 -9.207 -10.204 1.00 95.50 91 LEU A N 1
ATOM 694 C CA . LEU A 1 91 ? 6.325 -9.643 -8.811 1.00 95.50 91 LEU A CA 1
ATOM 695 C C . LEU A 1 91 ? 7.663 -9.525 -8.071 1.00 95.50 91 LEU A C 1
ATOM 697 O O . LEU A 1 91 ? 7.704 -9.025 -6.947 1.00 95.50 91 LEU A O 1
ATOM 701 N N . GLN A 1 92 ? 8.764 -9.948 -8.697 1.00 96.19 92 GLN A N 1
ATOM 702 C CA . GLN A 1 92 ? 10.100 -9.839 -8.104 1.00 96.19 92 GLN A CA 1
ATOM 703 C C . GLN A 1 92 ? 10.496 -8.378 -7.872 1.00 96.19 92 GLN A C 1
ATOM 705 O O . GLN A 1 92 ? 11.053 -8.048 -6.822 1.00 96.19 92 GLN A O 1
ATOM 710 N N . ALA A 1 93 ? 10.175 -7.493 -8.817 1.00 95.81 93 ALA A N 1
ATOM 711 C CA . ALA A 1 93 ? 10.403 -6.062 -8.666 1.00 95.81 93 ALA A CA 1
ATOM 712 C C . ALA A 1 93 ? 9.578 -5.477 -7.512 1.00 95.81 93 ALA A C 1
ATOM 714 O O . ALA A 1 93 ? 10.132 -4.755 -6.686 1.00 95.81 93 ALA A O 1
ATOM 715 N N . ALA A 1 94 ? 8.297 -5.845 -7.391 1.00 96.00 94 ALA A N 1
ATOM 716 C CA . ALA A 1 94 ? 7.452 -5.418 -6.275 1.00 96.00 94 ALA A CA 1
ATOM 717 C C . ALA A 1 94 ? 8.026 -5.853 -4.914 1.00 96.00 94 ALA A C 1
ATOM 719 O O . ALA A 1 94 ? 8.167 -5.020 -4.019 1.00 96.00 94 ALA A O 1
ATOM 720 N N . PHE A 1 95 ? 8.432 -7.121 -4.769 1.00 96.50 95 PHE A N 1
ATOM 721 C CA . PHE A 1 95 ? 9.090 -7.607 -3.550 1.00 96.50 95 PHE A CA 1
ATOM 722 C C . PHE A 1 95 ? 10.387 -6.858 -3.242 1.00 96.50 95 PHE A C 1
ATOM 724 O O . PHE A 1 95 ? 10.616 -6.466 -2.100 1.00 96.50 95 PHE A O 1
ATOM 731 N N . THR A 1 96 ? 11.228 -6.645 -4.254 1.00 95.94 96 THR A N 1
ATOM 732 C CA . THR A 1 96 ? 12.517 -5.958 -4.092 1.00 95.94 96 THR A CA 1
ATOM 733 C C . THR A 1 96 ? 12.313 -4.521 -3.628 1.00 95.94 96 THR A C 1
ATOM 735 O O . THR A 1 96 ? 12.979 -4.072 -2.698 1.00 95.94 96 THR A O 1
ATOM 738 N N . MET A 1 97 ? 11.348 -3.817 -4.219 1.00 96.06 97 MET A N 1
ATOM 739 C CA . MET A 1 97 ? 11.021 -2.449 -3.836 1.00 96.06 97 MET A CA 1
ATOM 740 C C . MET A 1 97 ? 10.458 -2.383 -2.415 1.00 96.06 97 MET A C 1
ATOM 742 O O 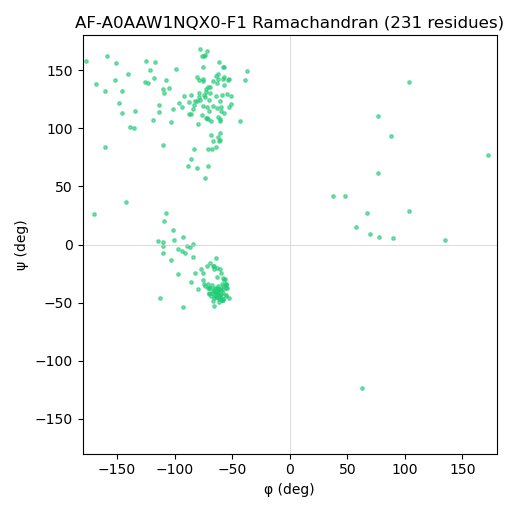. MET A 1 97 ? 10.913 -1.567 -1.621 1.00 96.06 97 MET A O 1
ATOM 746 N N . LEU A 1 98 ? 9.521 -3.264 -2.051 1.00 96.00 98 LEU A N 1
ATOM 747 C CA . LEU A 1 98 ? 8.984 -3.305 -0.685 1.00 96.00 98 LEU A CA 1
ATOM 748 C C . LEU A 1 98 ? 10.066 -3.624 0.351 1.00 96.00 98 LEU A C 1
ATOM 750 O O . LEU A 1 98 ? 10.089 -3.010 1.413 1.00 96.00 98 LEU A O 1
ATOM 754 N N . LYS A 1 99 ? 10.998 -4.524 0.027 1.00 95.81 99 LYS A N 1
ATOM 755 C CA . LYS A 1 99 ? 12.149 -4.800 0.887 1.00 95.81 99 LYS A CA 1
ATOM 756 C C . LYS A 1 99 ? 13.046 -3.570 1.046 1.00 95.81 99 LYS A C 1
ATOM 758 O O . LYS A 1 99 ? 13.406 -3.233 2.164 1.00 95.81 99 LYS A O 1
ATOM 763 N N . LEU A 1 100 ? 13.350 -2.866 -0.046 1.00 95.62 100 LEU A N 1
ATOM 764 C CA . LEU A 1 100 ? 14.130 -1.625 0.000 1.00 95.62 100 LEU A CA 1
ATOM 765 C C . LEU A 1 100 ? 13.445 -0.550 0.854 1.00 95.62 100 LEU A C 1
ATOM 767 O O . LEU A 1 100 ? 14.114 0.173 1.590 1.00 95.62 100 LEU A O 1
ATOM 771 N N . LYS A 1 101 ? 12.114 -0.452 0.770 1.00 95.81 101 LYS A N 1
ATOM 772 C CA . LYS A 1 101 ? 11.326 0.450 1.613 1.00 95.81 101 LYS A CA 1
ATOM 773 C C . LYS A 1 101 ? 11.521 0.136 3.092 1.00 95.81 101 LYS A C 1
ATOM 775 O O . LYS A 1 101 ? 11.743 1.062 3.863 1.00 95.81 101 LYS A O 1
ATOM 780 N N . GLU A 1 102 ? 11.417 -1.138 3.460 1.00 95.00 102 GLU A N 1
ATOM 781 C CA . GLU A 1 102 ? 11.547 -1.598 4.843 1.00 95.00 102 GLU A CA 1
ATOM 782 C C . GLU A 1 102 ? 12.971 -1.382 5.367 1.00 95.00 102 GLU A C 1
ATOM 784 O O . GLU A 1 102 ? 13.169 -0.700 6.372 1.00 95.00 102 GLU A O 1
ATOM 789 N N . ASP A 1 103 ? 13.972 -1.870 4.630 1.00 96.00 103 ASP A N 1
ATOM 790 C CA . ASP A 1 103 ? 15.385 -1.771 5.004 1.00 96.00 103 ASP A CA 1
ATOM 791 C C . ASP A 1 103 ? 15.835 -0.301 5.116 1.00 96.00 103 ASP A C 1
ATOM 793 O O . ASP A 1 103 ? 16.592 0.068 6.015 1.00 96.00 103 ASP A O 1
ATOM 797 N N . GLY A 1 104 ? 15.343 0.556 4.215 1.00 94.88 104 GLY A N 1
ATOM 798 C CA . GLY A 1 104 ? 15.654 1.984 4.173 1.00 94.88 104 GLY A CA 1
ATOM 799 C C . GLY A 1 104 ? 14.723 2.875 4.997 1.00 94.88 104 GLY A C 1
ATOM 800 O O . GLY A 1 104 ? 14.921 4.088 5.002 1.00 94.88 104 GLY A O 1
ATOM 801 N N . LYS A 1 105 ? 13.696 2.315 5.654 1.00 94.38 105 LYS A N 1
ATOM 802 C CA . LYS A 1 105 ? 12.638 3.065 6.362 1.00 94.38 105 LYS A CA 1
ATOM 803 C C . LYS A 1 105 ? 12.044 4.204 5.523 1.00 94.38 105 LYS A C 1
ATOM 805 O O . LYS A 1 105 ? 11.815 5.314 6.003 1.00 94.38 105 LYS A O 1
ATOM 810 N N . ILE A 1 106 ? 11.812 3.938 4.239 1.00 94.44 106 ILE A N 1
ATOM 811 C CA . ILE A 1 106 ? 11.347 4.949 3.289 1.00 94.44 106 ILE A CA 1
ATOM 812 C C . ILE A 1 106 ? 9.872 5.254 3.562 1.00 94.44 106 ILE A C 1
ATOM 814 O O . ILE A 1 106 ? 9.020 4.356 3.572 1.00 94.44 106 ILE A O 1
ATOM 818 N N . HIS A 1 107 ? 9.567 6.538 3.740 1.00 94.19 107 HIS A N 1
ATOM 819 C CA . HIS A 1 107 ? 8.200 7.019 3.902 1.00 94.19 107 HIS A CA 1
ATOM 820 C C . HIS A 1 107 ? 7.362 6.776 2.637 1.00 94.19 107 HIS A C 1
ATOM 822 O O . HIS A 1 107 ? 7.857 6.903 1.514 1.00 94.19 107 HIS A O 1
ATOM 828 N N . ASP A 1 108 ? 6.073 6.483 2.808 1.00 93.56 108 ASP A N 1
ATOM 829 C CA . ASP A 1 108 ? 5.164 6.069 1.731 1.00 93.56 108 ASP A CA 1
ATOM 830 C C . ASP A 1 108 ? 5.115 7.071 0.570 1.00 93.56 108 ASP A C 1
ATOM 832 O O . ASP A 1 108 ? 5.230 6.683 -0.590 1.00 93.56 108 ASP A O 1
ATOM 836 N N . GLY A 1 109 ? 5.032 8.373 0.869 1.00 92.69 109 GLY A N 1
ATOM 837 C CA . GLY A 1 109 ? 5.026 9.423 -0.160 1.00 92.69 109 GLY A CA 1
ATOM 838 C C . GLY A 1 109 ? 6.322 9.492 -0.982 1.00 92.69 109 GLY A C 1
ATOM 839 O O . GLY A 1 109 ? 6.286 9.697 -2.200 1.00 92.69 109 GLY A O 1
ATOM 840 N N . THR A 1 110 ? 7.470 9.271 -0.336 1.00 95.81 110 THR A N 1
ATOM 841 C CA . THR A 1 110 ? 8.780 9.224 -1.001 1.00 95.81 110 THR A CA 1
ATOM 842 C C . THR A 1 110 ? 8.895 7.967 -1.853 1.00 95.81 110 THR A C 1
ATOM 844 O O . THR A 1 110 ? 9.327 8.033 -3.001 1.00 95.81 110 THR A O 1
ATOM 847 N N . PHE A 1 111 ? 8.437 6.832 -1.327 1.00 96.44 111 PHE A N 1
ATOM 848 C CA . PHE A 1 111 ? 8.418 5.561 -2.040 1.00 96.44 111 PHE A CA 1
ATOM 849 C C . PHE A 1 111 ? 7.546 5.614 -3.301 1.00 96.44 111 PHE A C 1
ATOM 851 O O . PHE A 1 111 ? 7.963 5.169 -4.369 1.00 96.44 111 PHE A O 1
ATOM 858 N N . ASP A 1 112 ? 6.356 6.204 -3.206 1.00 94.25 112 ASP A N 1
ATOM 859 C CA . ASP A 1 112 ? 5.469 6.427 -4.347 1.00 94.25 112 ASP A CA 1
ATOM 860 C C . ASP A 1 112 ? 6.127 7.301 -5.419 1.00 94.25 112 ASP A C 1
ATOM 862 O O . ASP A 1 112 ? 6.025 7.023 -6.614 1.00 94.25 112 ASP A O 1
ATOM 866 N N . SER A 1 113 ? 6.824 8.358 -4.996 1.00 94.25 113 SER A N 1
ATOM 867 C CA . SER A 1 113 ? 7.554 9.246 -5.906 1.00 94.25 113 SER A CA 1
ATOM 868 C C . SER A 1 113 ? 8.696 8.509 -6.604 1.00 94.25 113 SER A C 1
ATOM 870 O O . SER A 1 113 ? 8.857 8.642 -7.817 1.00 94.25 113 SER A O 1
ATOM 872 N N . LEU A 1 114 ? 9.424 7.668 -5.867 1.00 94.94 114 LEU A N 1
ATOM 873 C CA . LEU A 1 114 ? 10.465 6.802 -6.410 1.00 94.94 114 LEU A CA 1
ATOM 874 C C . LEU A 1 114 ? 9.899 5.805 -7.430 1.00 94.94 114 LEU A C 1
ATOM 876 O O . LEU A 1 114 ? 10.454 5.665 -8.516 1.00 94.94 114 LEU A O 1
ATOM 880 N N . CYS A 1 115 ? 8.776 5.148 -7.126 1.00 95.00 115 CYS A N 1
ATOM 881 C CA . CYS A 1 115 ? 8.151 4.198 -8.047 1.00 95.00 115 CYS A CA 1
ATOM 882 C C . CYS A 1 115 ? 7.724 4.866 -9.356 1.00 95.00 115 CYS A C 1
ATOM 884 O O . CYS A 1 115 ? 7.981 4.336 -10.439 1.00 95.00 115 CYS A O 1
ATOM 886 N N . ARG A 1 116 ? 7.119 6.058 -9.265 1.00 93.88 116 ARG A N 1
ATOM 887 C CA . ARG A 1 116 ? 6.769 6.857 -10.445 1.00 93.88 116 ARG A CA 1
ATOM 888 C C . ARG A 1 116 ? 8.012 7.240 -11.231 1.00 93.88 116 ARG A C 1
ATOM 890 O O . ARG A 1 116 ? 8.025 7.028 -12.433 1.00 93.88 116 ARG A O 1
ATOM 897 N N . PHE A 1 117 ? 9.057 7.727 -10.563 1.00 94.19 117 PHE A N 1
ATOM 898 C CA . PHE A 1 117 ? 10.312 8.102 -11.209 1.00 94.19 117 PHE A CA 1
ATOM 899 C C . PHE A 1 117 ? 10.939 6.931 -11.980 1.00 94.19 117 PHE A C 1
ATOM 901 O O . PHE A 1 117 ? 11.277 7.080 -13.152 1.00 94.19 117 PHE A O 1
ATOM 908 N N . ILE A 1 118 ? 11.021 5.744 -11.373 1.00 94.38 118 ILE A N 1
ATOM 909 C CA . ILE A 1 118 ? 11.542 4.544 -12.043 1.00 94.38 118 ILE A CA 1
ATOM 910 C C . ILE A 1 118 ? 10.673 4.182 -13.256 1.00 94.38 118 ILE A C 1
ATOM 912 O O . ILE A 1 118 ? 11.197 3.992 -14.353 1.00 94.38 118 ILE A O 1
ATOM 916 N N . SER A 1 119 ? 9.351 4.126 -13.077 1.00 93.00 119 SER A N 1
ATOM 917 C CA . SER A 1 119 ? 8.417 3.733 -14.137 1.00 93.00 119 SER A CA 1
ATOM 918 C C . SER A 1 119 ? 8.370 4.728 -15.299 1.00 93.00 119 SER A C 1
ATOM 920 O O . SER A 1 119 ? 8.261 4.305 -16.448 1.00 93.00 119 SER A O 1
ATOM 922 N N . SER A 1 120 ? 8.438 6.034 -15.028 1.00 91.69 120 SER A N 1
ATOM 923 C CA . SER A 1 120 ? 8.236 7.069 -16.047 1.00 91.69 120 SER A CA 1
ATOM 924 C C . SER A 1 120 ? 9.524 7.622 -16.650 1.00 91.69 120 SER A C 1
ATOM 926 O O . SER A 1 120 ? 9.471 8.162 -17.750 1.00 91.69 120 SER A O 1
ATOM 928 N N . VAL A 1 121 ? 10.647 7.567 -15.925 1.00 92.62 121 VAL A N 1
ATOM 929 C CA . VAL A 1 121 ? 11.912 8.197 -16.345 1.00 92.62 121 VAL A CA 1
ATOM 930 C C . VAL A 1 121 ? 12.985 7.166 -16.668 1.00 92.62 121 VAL A C 1
ATOM 932 O O . VAL A 1 121 ? 13.663 7.304 -17.681 1.00 92.62 121 VAL A O 1
ATOM 935 N N . LEU A 1 122 ? 13.166 6.151 -15.817 1.00 92.44 122 LEU A N 1
ATOM 936 C CA . LEU A 1 122 ? 14.288 5.216 -15.966 1.00 92.44 122 LEU A CA 1
ATOM 937 C C . LEU A 1 122 ? 13.993 4.068 -16.928 1.00 92.44 122 LEU A C 1
ATOM 939 O O . LEU A 1 122 ? 14.905 3.564 -17.579 1.00 92.44 122 LEU A O 1
ATOM 943 N N . LEU A 1 123 ? 12.738 3.626 -16.992 1.00 91.31 123 LEU A N 1
ATOM 944 C CA . LEU A 1 123 ? 12.348 2.475 -17.795 1.00 91.31 123 LEU A CA 1
ATOM 945 C C . LEU A 1 123 ? 11.741 2.886 -19.143 1.00 91.31 123 LEU A C 1
ATOM 947 O O . LEU A 1 123 ? 11.088 3.928 -19.235 1.00 91.31 123 LEU A O 1
ATOM 951 N N . PRO A 1 124 ? 11.889 2.046 -20.187 1.00 90.69 124 PRO A N 1
ATOM 952 C CA . PRO A 1 124 ? 11.276 2.298 -21.485 1.00 90.69 124 PRO A CA 1
ATOM 953 C C . PRO A 1 124 ? 9.755 2.450 -21.400 1.00 90.69 124 PRO A C 1
ATOM 955 O O . PRO A 1 124 ? 9.090 1.853 -20.544 1.00 90.69 124 PRO A O 1
ATOM 958 N N . ALA A 1 125 ? 9.189 3.207 -22.340 1.00 87.38 125 ALA A N 1
ATOM 959 C CA . ALA A 1 125 ? 7.744 3.319 -22.480 1.00 87.38 125 ALA A CA 1
ATOM 960 C C . ALA A 1 125 ? 7.117 1.932 -22.695 1.00 87.38 125 ALA A C 1
ATOM 962 O O . ALA A 1 125 ? 7.627 1.113 -23.456 1.00 87.38 125 ALA A O 1
ATOM 963 N N . GLY A 1 126 ? 5.999 1.671 -22.019 1.00 86.31 126 GLY A N 1
ATOM 964 C CA . GLY A 1 126 ? 5.337 0.368 -22.071 1.00 86.31 126 GLY A CA 1
ATOM 965 C C . GLY A 1 126 ? 5.797 -0.642 -21.019 1.00 86.31 126 GLY A C 1
ATOM 966 O O . GLY A 1 126 ? 5.329 -1.780 -21.041 1.00 86.31 126 GLY A O 1
ATOM 967 N N . ASN A 1 127 ? 6.658 -0.240 -20.079 1.00 93.62 127 ASN A N 1
ATOM 968 C CA . ASN A 1 127 ? 7.026 -1.086 -18.950 1.00 93.62 127 ASN A CA 1
ATOM 969 C C . ASN A 1 127 ? 5.823 -1.444 -18.052 1.00 93.62 127 ASN A C 1
ATOM 971 O O . ASN A 1 127 ? 4.789 -0.773 -18.003 1.00 93.62 127 ASN A O 1
ATOM 975 N N . LEU A 1 128 ? 5.994 -2.543 -17.332 1.00 93.94 128 LEU A N 1
ATOM 976 C CA . LEU A 1 128 ? 5.100 -3.113 -16.336 1.00 93.94 128 LEU A CA 1
ATOM 977 C C . LEU A 1 128 ? 5.657 -2.909 -14.919 1.00 93.94 128 LEU A C 1
ATOM 979 O O . LEU A 1 128 ? 5.378 -3.703 -14.024 1.00 93.94 128 LEU A O 1
ATOM 983 N N . PHE A 1 129 ? 6.468 -1.874 -14.688 1.00 94.62 129 PHE A N 1
ATOM 984 C CA . PHE A 1 129 ? 6.933 -1.577 -13.337 1.00 94.62 129 PHE A CA 1
ATOM 985 C C . PHE A 1 129 ? 5.766 -1.064 -12.477 1.00 94.62 129 PHE A C 1
ATOM 987 O O . PHE A 1 129 ? 4.989 -0.229 -12.950 1.00 94.62 129 PHE A O 1
ATOM 994 N N . PRO A 1 130 ? 5.617 -1.530 -11.223 1.00 92.88 130 PRO A N 1
ATOM 995 C CA . PRO A 1 130 ? 4.538 -1.087 -10.349 1.00 92.88 130 PRO A CA 1
ATOM 996 C C . PRO A 1 130 ? 4.708 0.400 -9.977 1.00 92.88 130 PRO A C 1
ATOM 998 O O . PRO A 1 130 ? 5.698 0.772 -9.350 1.00 92.88 130 PRO A O 1
ATOM 1001 N N . PRO A 1 131 ? 3.756 1.282 -10.328 1.00 92.00 131 PRO A N 1
ATOM 1002 C CA . PRO A 1 131 ? 3.953 2.731 -10.240 1.00 92.00 131 PRO A CA 1
ATOM 1003 C C . PRO A 1 131 ? 3.679 3.323 -8.848 1.00 92.00 131 PRO A C 1
ATOM 1005 O O . PRO A 1 131 ? 3.748 4.541 -8.682 1.00 92.00 131 PRO A O 1
ATOM 1008 N N . SER A 1 132 ? 3.308 2.507 -7.858 1.00 93.69 132 SER A N 1
ATOM 1009 C CA . SER A 1 132 ? 2.986 2.964 -6.502 1.00 93.69 132 SER A CA 1
ATOM 1010 C C . SER A 1 132 ? 3.109 1.852 -5.462 1.00 93.69 132 SER A C 1
ATOM 1012 O O . SER A 1 132 ? 3.037 0.663 -5.786 1.00 93.69 132 SER A O 1
ATOM 1014 N N . LEU A 1 133 ? 3.203 2.252 -4.191 1.00 93.12 133 LEU A N 1
ATOM 1015 C CA . LEU A 1 133 ? 3.164 1.375 -3.022 1.00 93.12 133 LEU A CA 1
ATOM 1016 C C . LEU A 1 133 ? 1.939 0.471 -3.033 1.00 93.12 133 LEU A C 1
ATOM 1018 O O . LEU A 1 133 ? 2.063 -0.731 -2.828 1.00 93.12 133 LEU A O 1
ATOM 1022 N N . HIS A 1 134 ? 0.774 1.044 -3.329 1.00 90.69 134 HIS A N 1
ATOM 1023 C CA . HIS A 1 134 ? -0.483 0.308 -3.396 1.00 90.69 134 HIS A CA 1
ATOM 1024 C C . HIS A 1 134 ? -0.443 -0.835 -4.415 1.00 90.69 134 HIS A C 1
ATOM 1026 O O . HIS A 1 134 ? -0.926 -1.931 -4.146 1.00 90.69 134 HIS A O 1
ATOM 1032 N N . VAL A 1 135 ? 0.151 -0.602 -5.588 1.00 91.94 135 VAL A N 1
ATOM 1033 C CA . VAL A 1 135 ? 0.280 -1.650 -6.607 1.00 91.94 135 VAL A CA 1
ATOM 1034 C C . VAL A 1 135 ? 1.280 -2.714 -6.155 1.00 91.94 135 VAL A C 1
ATOM 1036 O O . VAL A 1 135 ? 1.002 -3.903 -6.299 1.00 91.94 135 VAL A O 1
ATOM 1039 N N . CYS A 1 136 ? 2.411 -2.314 -5.564 1.00 93.69 136 CYS A N 1
ATOM 1040 C CA . CYS A 1 136 ? 3.391 -3.253 -5.015 1.00 93.69 136 CYS A CA 1
ATOM 1041 C C . CYS A 1 136 ? 2.778 -4.171 -3.944 1.00 93.69 136 CYS A C 1
ATOM 1043 O O . CYS A 1 136 ? 2.957 -5.388 -4.004 1.00 93.69 136 CYS A O 1
ATOM 1045 N N . THR A 1 137 ? 2.034 -3.616 -2.982 1.00 91.44 137 THR A N 1
ATOM 1046 C CA . THR A 1 137 ? 1.392 -4.401 -1.915 1.00 91.44 137 THR A CA 1
ATOM 1047 C C . THR A 1 137 ? 0.293 -5.309 -2.463 1.00 91.44 137 THR A C 1
ATOM 1049 O O . THR A 1 137 ? 0.214 -6.479 -2.079 1.00 91.44 137 THR A O 1
ATOM 1052 N N . ALA A 1 138 ? -0.500 -4.819 -3.422 1.00 89.44 138 ALA A N 1
ATOM 1053 C CA . ALA A 1 138 ? -1.520 -5.614 -4.098 1.00 89.44 138 ALA A CA 1
ATOM 1054 C C . ALA A 1 138 ? -0.930 -6.802 -4.880 1.00 89.44 138 ALA A C 1
ATOM 1056 O O . ALA A 1 138 ? -1.498 -7.896 -4.837 1.00 89.44 138 ALA A O 1
ATOM 1057 N N . LEU A 1 139 ? 0.205 -6.608 -5.563 1.00 91.88 139 LEU A N 1
ATOM 1058 C CA . LEU A 1 139 ? 0.917 -7.649 -6.319 1.00 91.88 139 LEU A CA 1
ATOM 1059 C C . LEU A 1 139 ? 1.434 -8.771 -5.422 1.00 91.88 139 LEU A C 1
ATOM 1061 O O . LEU A 1 139 ? 1.237 -9.941 -5.735 1.00 91.88 139 LEU A O 1
ATOM 1065 N N . VAL A 1 140 ? 2.048 -8.415 -4.292 1.00 91.56 140 VAL A N 1
ATOM 1066 C CA . VAL A 1 140 ? 2.529 -9.389 -3.299 1.00 91.56 140 VAL A CA 1
ATOM 1067 C C . VAL A 1 140 ? 1.372 -10.134 -2.627 1.00 91.56 140 VAL A C 1
ATOM 1069 O O . VAL A 1 140 ? 1.565 -11.206 -2.059 1.00 91.56 140 VAL A O 1
ATOM 1072 N N . GLY A 1 141 ? 0.152 -9.595 -2.709 1.00 85.19 141 GLY A N 1
ATOM 1073 C CA . GLY A 1 141 ? -1.002 -10.161 -2.023 1.00 85.19 141 GLY A CA 1
ATOM 1074 C C . GLY A 1 141 ? -0.874 -10.039 -0.509 1.00 85.19 141 GLY A C 1
ATOM 1075 O O . GLY A 1 141 ? -1.432 -10.862 0.213 1.00 85.19 141 GLY A O 1
ATOM 1076 N N . ALA A 1 142 ? -0.132 -9.031 -0.033 1.00 78.00 142 ALA A N 1
ATOM 1077 C CA . ALA A 1 142 ? -0.067 -8.723 1.384 1.00 78.00 142 ALA A CA 1
ATOM 1078 C C . ALA A 1 142 ? -1.485 -8.400 1.858 1.00 78.00 142 ALA A C 1
ATOM 1080 O O . ALA A 1 142 ? -2.130 -7.480 1.347 1.00 78.00 142 ALA A O 1
ATOM 1081 N N . ALA A 1 143 ? -1.988 -9.208 2.785 1.00 74.00 143 ALA A N 1
ATOM 1082 C CA . ALA A 1 143 ? -3.321 -9.012 3.314 1.00 74.00 143 ALA A CA 1
ATOM 1083 C C . ALA A 1 143 ? -3.356 -7.701 4.113 1.00 74.00 143 ALA A C 1
ATOM 1085 O O . ALA A 1 143 ? -2.381 -7.349 4.787 1.00 74.00 143 ALA A O 1
ATOM 1086 N N . GLN A 1 144 ? -4.447 -6.944 4.003 1.00 73.56 144 GLN A N 1
ATOM 1087 C CA . GLN A 1 144 ? -4.546 -5.676 4.712 1.00 73.56 144 GLN A CA 1
ATOM 1088 C C . GLN A 1 144 ? -4.740 -5.976 6.195 1.00 73.56 144 GLN A C 1
ATOM 1090 O O . GLN A 1 144 ? -5.593 -6.779 6.566 1.00 73.56 144 GLN A O 1
ATOM 1095 N N . LEU A 1 145 ? -3.952 -5.332 7.060 1.00 74.69 145 LEU A N 1
ATOM 1096 C CA . LEU A 1 145 ? -4.050 -5.549 8.507 1.00 74.69 145 LEU A CA 1
ATOM 1097 C C . LEU A 1 145 ? -5.480 -5.298 9.010 1.00 74.69 145 LEU A C 1
ATOM 1099 O O . LEU A 1 145 ? -5.943 -5.982 9.917 1.00 74.69 145 LEU A O 1
ATOM 1103 N N . GLU A 1 146 ? -6.171 -4.338 8.391 1.00 74.31 146 GLU A N 1
ATOM 1104 C CA . GLU A 1 146 ? -7.556 -3.960 8.679 1.00 74.31 146 GLU A CA 1
ATOM 1105 C C . GLU A 1 146 ? -8.534 -5.145 8.594 1.00 74.31 146 GLU A C 1
ATOM 1107 O O . GLU A 1 146 ? -9.442 -5.221 9.418 1.00 74.31 146 GLU A O 1
ATOM 1112 N N . ASP A 1 147 ? -8.301 -6.108 7.695 1.00 75.69 147 ASP A N 1
ATOM 1113 C CA . ASP A 1 147 ? -9.149 -7.302 7.525 1.00 75.69 147 ASP A CA 1
ATOM 1114 C C . ASP A 1 147 ? -9.054 -8.281 8.709 1.00 75.69 147 ASP A C 1
ATOM 1116 O O . ASP A 1 147 ? -9.891 -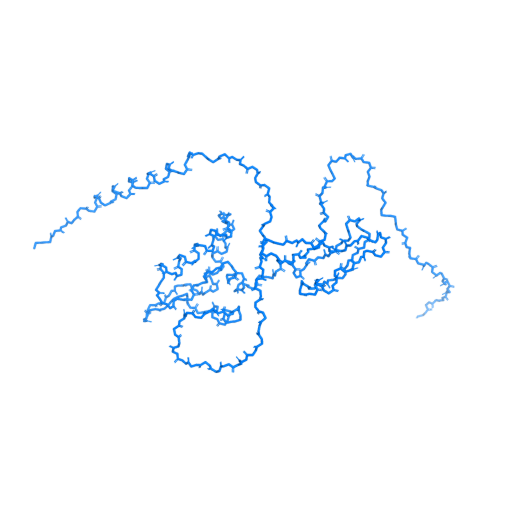9.166 8.877 1.00 75.69 147 ASP A O 1
ATOM 1120 N N . TYR A 1 148 ? -8.028 -8.129 9.548 1.00 79.75 148 TYR A N 1
ATOM 1121 C CA . TYR A 1 148 ? -7.808 -8.940 10.748 1.00 79.75 148 TYR A CA 1
ATOM 1122 C C . TYR A 1 148 ? -7.932 -8.119 12.031 1.00 79.75 148 TYR A C 1
ATOM 1124 O O . TYR A 1 148 ? -7.698 -8.635 13.127 1.00 79.75 148 TYR A O 1
ATOM 1132 N N . GLN A 1 149 ? -8.279 -6.834 11.926 1.00 81.25 149 GLN A N 1
ATOM 1133 C CA . GLN A 1 149 ? -8.457 -5.994 13.098 1.00 81.25 149 GLN A CA 1
ATOM 1134 C C . GLN A 1 149 ? -9.743 -6.370 13.830 1.00 81.25 149 GLN A C 1
ATOM 1136 O O . GLN A 1 149 ? -10.827 -6.511 13.261 1.00 81.25 149 GLN A O 1
ATOM 1141 N N . HIS A 1 150 ? -9.620 -6.487 15.147 1.00 84.62 150 HIS A N 1
ATOM 1142 C CA . HIS A 1 150 ? -10.740 -6.749 16.030 1.00 84.62 150 HIS A CA 1
ATOM 1143 C C . HIS A 1 150 ? -11.047 -5.521 16.873 1.00 84.62 150 HIS A C 1
ATOM 1145 O O . HIS A 1 150 ? -10.155 -4.884 17.432 1.00 84.62 150 HIS A O 1
ATOM 1151 N N . HIS A 1 151 ? -12.331 -5.176 16.958 1.00 89.31 151 HIS A N 1
ATOM 1152 C CA . HIS A 1 151 ? -12.769 -4.025 17.736 1.00 89.31 151 HIS A CA 1
ATOM 1153 C C . HIS A 1 151 ? -13.102 -4.496 19.144 1.00 89.31 151 HIS A C 1
ATOM 1155 O O . HIS A 1 151 ? -13.910 -5.404 19.344 1.00 89.31 151 HIS A O 1
ATOM 1161 N N . ILE A 1 152 ? -12.511 -3.834 20.127 1.00 90.31 152 ILE A N 1
ATOM 1162 C CA . ILE A 1 152 ? -12.773 -4.078 21.539 1.00 90.31 152 ILE A CA 1
ATOM 1163 C C . ILE A 1 152 ? -13.350 -2.792 22.115 1.00 90.31 152 ILE A C 1
ATOM 1165 O O . ILE A 1 152 ? -12.977 -1.689 21.717 1.00 90.31 152 ILE A O 1
ATOM 1169 N N . CYS A 1 153 ? -14.297 -2.925 23.039 1.00 91.38 153 CYS A N 1
ATOM 1170 C CA . CYS A 1 153 ? -14.777 -1.793 23.817 1.00 91.38 153 CYS A CA 1
ATOM 1171 C C . CYS A 1 153 ? -13.602 -1.048 24.475 1.00 91.38 153 CYS A C 1
ATOM 1173 O O . CYS A 1 153 ? -12.690 -1.678 25.003 1.00 91.38 153 CYS A O 1
ATOM 1175 N N . ILE A 1 154 ? -13.670 0.285 24.536 1.00 90.31 154 ILE A N 1
ATOM 1176 C CA . ILE A 1 154 ? -12.635 1.125 25.162 1.00 90.31 154 ILE A CA 1
ATOM 1177 C C . ILE A 1 154 ? -12.344 0.764 26.628 1.00 90.31 154 ILE A C 1
ATOM 1179 O O . ILE A 1 154 ? -11.218 0.899 27.088 1.00 90.31 154 ILE A O 1
ATOM 1183 N N . ASN A 1 155 ? -13.345 0.244 27.342 1.00 87.94 155 ASN A N 1
ATOM 1184 C CA . ASN A 1 155 ? -13.214 -0.215 28.727 1.00 87.94 155 ASN A CA 1
ATOM 1185 C C . ASN A 1 155 ? -12.879 -1.718 28.832 1.00 87.94 155 ASN A C 1
ATOM 1187 O O . ASN A 1 155 ? -12.961 -2.288 29.915 1.00 87.94 155 ASN A O 1
ATOM 1191 N N . GLY A 1 156 ? -12.611 -2.398 27.713 1.00 88.62 156 GLY A N 1
ATOM 1192 C CA . GLY A 1 156 ? -12.345 -3.839 27.668 1.00 88.62 156 GLY A CA 1
ATOM 1193 C C . GLY A 1 156 ? -13.554 -4.736 27.966 1.00 88.62 156 GLY A C 1
ATOM 1194 O O . GLY A 1 156 ? -13.391 -5.938 28.122 1.00 88.62 156 GLY A O 1
ATOM 1195 N N . CYS A 1 157 ? -14.773 -4.189 28.058 1.00 91.44 157 CYS A N 1
ATOM 1196 C CA . CYS A 1 157 ? -15.940 -4.948 28.533 1.00 91.44 157 CYS A CA 1
ATOM 1197 C C . CYS A 1 157 ? -16.522 -5.944 27.518 1.00 91.44 157 CYS A C 1
ATOM 1199 O O . CYS A 1 157 ? -17.256 -6.849 27.905 1.00 91.44 157 CYS A O 1
ATOM 1201 N N . HIS A 1 158 ? -16.302 -5.723 26.222 1.00 90.81 158 HIS A N 1
ATOM 1202 C CA . HIS A 1 158 ? -16.938 -6.496 25.160 1.00 90.81 158 HIS A CA 1
ATOM 1203 C C . HIS A 1 158 ? -16.053 -6.545 23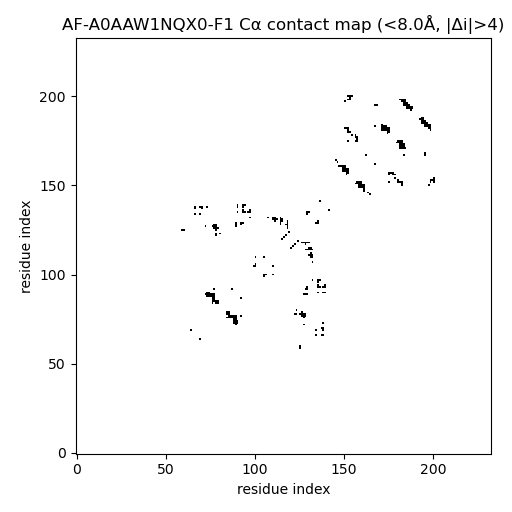.919 1.00 90.81 158 HIS A C 1
ATOM 1205 O O . HIS A 1 158 ? -15.423 -5.547 23.558 1.00 90.81 158 HIS A O 1
ATOM 1211 N N . TYR A 1 159 ? -16.053 -7.705 23.271 1.00 91.44 159 TYR A N 1
ATOM 1212 C CA . TYR A 1 159 ? -15.391 -7.955 22.004 1.00 91.44 159 TYR A CA 1
ATOM 1213 C C . TYR A 1 159 ? -16.429 -7.929 20.889 1.00 91.44 159 TYR A C 1
ATOM 1215 O O . TYR A 1 159 ? -17.341 -8.756 20.874 1.00 91.44 159 TYR A O 1
ATOM 1223 N N . PHE A 1 160 ? -16.304 -6.980 19.969 1.00 90.81 160 PHE A N 1
ATOM 1224 C CA . PHE A 1 160 ? -17.226 -6.888 18.848 1.00 90.81 160 PHE A CA 1
ATOM 1225 C C . PHE A 1 160 ? -16.836 -7.894 17.761 1.00 90.81 160 PHE A C 1
ATOM 1227 O O . PHE A 1 160 ? -15.654 -8.107 17.489 1.00 90.81 160 PHE A O 1
ATOM 1234 N N . GLY A 1 161 ? -17.836 -8.474 17.093 1.00 89.00 161 GLY A N 1
ATOM 1235 C CA . GLY A 1 161 ? -17.607 -9.319 15.921 1.00 89.00 161 GLY A CA 1
ATOM 1236 C C . GLY A 1 161 ? -16.863 -8.571 14.809 1.00 89.00 161 GLY A C 1
ATOM 1237 O O . GLY A 1 161 ? -16.957 -7.340 14.700 1.00 89.00 161 GLY A O 1
ATOM 1238 N N . HIS A 1 162 ? -16.124 -9.318 13.984 1.00 88.62 162 HIS A N 1
ATOM 1239 C CA . HIS A 1 162 ? -15.458 -8.759 12.808 1.00 88.62 162 HIS A CA 1
ATOM 1240 C C . HIS A 1 162 ? -16.480 -8.022 11.933 1.00 88.62 162 HIS A C 1
ATOM 1242 O O . HIS A 1 162 ? -17.544 -8.563 11.629 1.00 88.62 162 HIS A O 1
ATOM 1248 N N . LEU A 1 163 ? -16.161 -6.780 11.566 1.00 88.25 163 LEU A N 1
ATOM 1249 C CA . LEU A 1 163 ? -17.015 -5.948 10.730 1.00 88.25 163 LEU A CA 1
ATOM 1250 C C . LEU A 1 163 ? -16.163 -5.278 9.644 1.00 88.25 163 LEU A C 1
ATOM 1252 O O . LEU A 1 163 ? -15.339 -4.423 9.988 1.00 88.25 163 LEU A O 1
ATOM 1256 N N . PRO A 1 164 ? -16.386 -5.607 8.358 1.00 86.44 164 PRO A N 1
ATOM 1257 C CA . PRO A 1 164 ? -15.685 -4.976 7.246 1.00 86.44 164 PRO A CA 1
ATOM 1258 C C . PRO A 1 164 ? -15.866 -3.454 7.232 1.00 86.44 164 PRO A C 1
ATOM 1260 O O . PRO A 1 164 ? -16.953 -2.944 7.520 1.00 86.44 164 PRO A O 1
ATOM 1263 N N . LYS A 1 165 ? -14.822 -2.723 6.826 1.00 85.31 165 LYS A N 1
ATOM 1264 C CA . LYS A 1 165 ? -14.792 -1.247 6.798 1.00 85.31 165 LYS A CA 1
ATOM 1265 C C . LYS A 1 165 ? -15.929 -0.614 6.002 1.00 85.31 165 LYS A C 1
ATOM 1267 O O . LYS A 1 165 ? -16.510 0.382 6.430 1.00 85.31 165 LYS A O 1
ATOM 1272 N N . GLN A 1 166 ? -16.309 -1.248 4.895 1.00 86.38 166 GLN A N 1
ATOM 1273 C CA . GLN A 1 166 ? -17.427 -0.835 4.040 1.00 86.38 166 GLN A CA 1
ATOM 1274 C C . GLN A 1 166 ? -18.755 -0.743 4.813 1.00 86.38 166 GLN A C 1
ATOM 1276 O O . GLN A 1 166 ? -19.596 0.108 4.527 1.00 86.38 166 GLN A O 1
ATOM 1281 N N . GLN A 1 167 ? -18.927 -1.573 5.846 1.00 89.06 167 GLN A N 1
ATOM 1282 C CA . GLN A 1 167 ? -20.149 -1.637 6.645 1.00 89.06 167 GLN A CA 1
ATOM 1283 C C . GLN A 1 167 ? -20.118 -0.701 7.861 1.00 89.06 167 GLN A C 1
ATOM 1285 O O . GLN A 1 167 ? -21.145 -0.507 8.507 1.00 89.06 167 GLN A O 1
ATOM 1290 N N . TRP A 1 168 ? -18.993 -0.049 8.174 1.00 89.94 168 TRP A N 1
ATOM 1291 C CA . TRP A 1 168 ? -18.882 0.790 9.377 1.00 89.94 168 TRP A CA 1
ATOM 1292 C C . TRP A 1 168 ? -19.900 1.934 9.409 1.00 89.94 168 TRP A C 1
ATOM 1294 O O . TRP A 1 168 ? -20.421 2.259 10.473 1.00 89.94 168 TRP A O 1
ATOM 1304 N N . LYS A 1 169 ? -20.241 2.504 8.246 1.00 89.06 169 LYS A N 1
ATOM 1305 C CA . LYS A 1 169 ? -21.279 3.545 8.119 1.00 89.06 169 LYS A CA 1
ATOM 1306 C C . LYS A 1 169 ? -22.642 3.080 8.639 1.00 89.06 169 LYS A C 1
ATOM 1308 O O . LYS A 1 169 ? -23.350 3.861 9.265 1.00 89.06 169 LYS A O 1
ATOM 1313 N N . GLN A 1 170 ? -22.992 1.818 8.402 1.00 91.19 170 GLN A N 1
ATOM 1314 C CA . GLN A 1 170 ? -24.278 1.233 8.797 1.00 91.19 170 GLN A CA 1
ATOM 1315 C C . GLN A 1 170 ? -24.318 0.896 10.296 1.00 91.19 170 GLN A C 1
ATOM 1317 O O . GLN A 1 170 ? -25.390 0.821 10.886 1.00 91.19 170 GLN A O 1
ATOM 1322 N N . HIS A 1 171 ? -23.146 0.760 10.919 1.00 89.88 171 HIS A N 1
ATOM 1323 C CA . HIS A 1 171 ? -22.958 0.345 12.309 1.00 89.88 171 HIS A CA 1
ATOM 1324 C C . HIS A 1 171 ? -22.487 1.481 13.227 1.00 89.88 171 HIS A C 1
ATOM 1326 O O . HIS A 1 171 ? -21.955 1.238 14.308 1.00 89.88 171 HIS A O 1
ATOM 1332 N N . LEU A 1 172 ? -22.687 2.743 12.833 1.00 88.94 172 LEU A N 1
ATOM 1333 C CA . LEU A 1 172 ? -22.289 3.909 13.634 1.00 88.94 172 LEU A CA 1
ATOM 1334 C C . LEU A 1 172 ? -22.921 3.940 15.031 1.00 88.94 172 LEU A C 1
ATOM 1336 O O . LEU A 1 172 ? -22.333 4.487 15.962 1.00 88.94 172 LEU A O 1
ATOM 1340 N N . THR A 1 173 ? -24.110 3.358 15.175 1.00 91.19 173 THR A N 1
ATOM 1341 C CA . THR A 1 173 ? -24.847 3.287 16.440 1.00 91.19 173 THR A CA 1
ATOM 1342 C C . THR A 1 173 ? -24.470 2.082 17.299 1.00 91.19 173 THR A C 1
ATOM 1344 O O . THR A 1 173 ? -25.011 1.947 18.394 1.00 91.19 173 THR A O 1
ATOM 1347 N N . ASP A 1 174 ? -23.568 1.206 16.838 1.00 93.06 174 ASP A N 1
ATOM 1348 C CA . ASP A 1 174 ? -23.111 0.060 17.626 1.00 93.06 174 ASP A CA 1
ATOM 1349 C C . ASP A 1 174 ? -22.451 0.550 18.924 1.00 93.06 174 ASP A C 1
ATOM 1351 O O . ASP A 1 174 ? -21.467 1.300 18.913 1.00 93.06 174 ASP A O 1
ATOM 1355 N N . SER A 1 175 ? -22.965 0.083 20.059 1.00 94.38 175 SER A N 1
ATOM 1356 C CA . SER A 1 175 ? -22.437 0.376 21.388 1.00 94.38 175 SER A CA 1
ATOM 1357 C C . SER A 1 175 ? -22.123 -0.905 22.156 1.00 94.38 175 SER A C 1
ATOM 1359 O O . SER A 1 175 ? -22.632 -1.990 21.876 1.00 94.38 175 SER A O 1
ATOM 1361 N N . CYS A 1 176 ? -21.240 -0.788 23.145 1.00 93.94 176 CYS A N 1
ATOM 1362 C CA . CYS A 1 176 ? -20.943 -1.879 24.060 1.00 93.94 176 CYS A CA 1
ATOM 1363 C C . CYS A 1 176 ? -22.198 -2.232 24.884 1.00 93.94 176 CYS A C 1
ATOM 1365 O O . CYS A 1 176 ? -22.718 -1.353 25.573 1.00 93.94 176 CYS A O 1
ATOM 1367 N N . PRO A 1 177 ? -22.630 -3.504 24.939 1.00 93.69 177 PRO A N 1
ATOM 1368 C CA . PRO A 1 177 ? -23.823 -3.898 25.693 1.00 93.69 177 PRO A CA 1
ATOM 1369 C C . PRO A 1 177 ? -23.678 -3.713 27.214 1.00 93.69 177 PRO A C 1
ATOM 1371 O O . PRO A 1 177 ? -24.680 -3.660 27.920 1.00 93.69 177 PRO A O 1
ATOM 1374 N N . VAL A 1 178 ? -22.444 -3.601 27.725 1.00 94.44 178 VAL A N 1
ATOM 1375 C CA . VAL A 1 178 ? -22.150 -3.473 29.164 1.00 94.44 178 VAL A CA 1
ATOM 1376 C C . VAL A 1 178 ? -22.056 -2.011 29.603 1.00 94.44 178 VAL A C 1
ATOM 1378 O O . VAL A 1 178 ? -22.717 -1.602 30.550 1.00 94.44 178 VAL A O 1
ATOM 1381 N N . CYS A 1 179 ? -21.221 -1.209 28.933 1.00 93.44 179 CYS A N 1
ATOM 1382 C CA . CYS A 1 179 ? -20.929 0.170 29.347 1.00 93.44 179 CYS A CA 1
ATOM 1383 C C . CYS A 1 179 ? -21.511 1.240 28.413 1.00 93.44 179 CYS A C 1
ATOM 1385 O O . CYS A 1 179 ? -21.261 2.425 28.626 1.00 93.44 179 CYS A O 1
ATOM 1387 N N . GLN A 1 180 ? -22.236 0.829 27.366 1.00 94.06 180 GLN A N 1
ATOM 1388 C CA . GLN A 1 180 ? -22.902 1.697 26.386 1.00 94.06 180 GLN A CA 1
ATOM 1389 C C . GLN A 1 180 ? -21.983 2.674 25.641 1.00 94.06 180 GLN A C 1
ATOM 1391 O O . GLN A 1 180 ? -22.446 3.596 24.975 1.00 94.06 180 GLN A O 1
ATOM 1396 N N . GLN A 1 181 ? -20.667 2.468 25.701 1.00 92.31 181 GLN A N 1
ATOM 1397 C CA . GLN A 1 181 ? -19.716 3.250 24.918 1.00 92.31 181 GLN A CA 1
ATOM 1398 C C . GLN A 1 181 ? -19.822 2.886 23.437 1.00 92.31 181 GLN A C 1
ATOM 1400 O O . GLN A 1 181 ? -19.879 1.704 23.093 1.00 92.31 181 GLN A O 1
ATOM 1405 N N . ALA A 1 182 ? -19.818 3.903 22.576 1.00 92.50 182 ALA A N 1
ATOM 1406 C CA . ALA A 1 182 ? -19.860 3.728 21.131 1.00 92.50 182 ALA A CA 1
ATOM 1407 C C . ALA A 1 182 ? -18.617 2.984 20.620 1.00 92.50 182 ALA A C 1
ATOM 1409 O O . ALA A 1 182 ? -17.490 3.257 21.050 1.00 92.50 182 ALA A O 1
ATOM 1410 N N . ARG A 1 183 ? -18.834 2.065 19.676 1.00 92.50 183 ARG A N 1
ATOM 1411 C CA . ARG A 1 183 ? -17.786 1.316 18.974 1.00 92.50 183 ARG A CA 1
ATOM 1412 C C . ARG A 1 183 ? -16.979 2.216 18.038 1.00 92.50 183 ARG A C 1
ATOM 1414 O O . ARG A 1 183 ? -15.764 2.054 17.932 1.00 92.50 183 ARG A O 1
ATOM 1421 N N . PHE A 1 184 ? -17.650 3.165 17.387 1.00 93.50 184 PHE A N 1
ATOM 1422 C CA . PHE A 1 184 ? -17.073 4.049 16.378 1.00 93.50 184 PHE A CA 1
ATOM 1423 C C . PHE A 1 184 ? -17.116 5.522 16.794 1.00 93.50 184 PHE A C 1
ATOM 1425 O O . PHE A 1 184 ? -17.946 5.944 17.598 1.00 93.50 184 PHE A O 1
ATOM 1432 N N . THR A 1 185 ? -16.225 6.314 16.204 1.00 90.81 185 THR A N 1
ATOM 1433 C CA . THR A 1 185 ? -16.223 7.780 16.236 1.00 90.81 185 THR A CA 1
ATOM 1434 C C . THR A 1 185 ? -16.184 8.323 14.818 1.00 90.81 185 THR A C 1
ATOM 1436 O O . THR A 1 185 ? -15.454 7.802 13.974 1.00 90.81 185 THR A O 1
ATOM 1439 N N . SER A 1 186 ? -16.941 9.387 14.562 1.00 90.19 186 SER A N 1
ATOM 1440 C CA . SER A 1 186 ? -16.953 10.103 13.287 1.00 90.19 186 SER A CA 1
ATOM 1441 C C . SER A 1 186 ? -16.290 11.472 13.428 1.00 90.19 186 SER A C 1
ATOM 1443 O O . SER A 1 186 ? -16.660 12.237 14.320 1.00 90.19 186 SER A O 1
ATOM 1445 N N . ARG A 1 187 ? -15.358 11.806 12.531 1.00 88.25 187 ARG A N 1
ATOM 1446 C CA . ARG A 1 187 ? -14.771 13.149 12.396 1.00 88.25 187 ARG A CA 1
ATOM 1447 C C . ARG A 1 187 ? -14.995 13.697 10.988 1.00 88.25 187 ARG A C 1
ATOM 1449 O O . ARG A 1 187 ? -15.054 12.927 10.032 1.00 88.25 187 ARG A O 1
ATOM 1456 N N . SER A 1 188 ? -15.100 15.014 10.852 1.00 88.44 188 SER A N 1
ATOM 1457 C CA . SER A 1 188 ? -15.142 15.669 9.540 1.00 88.44 188 SER A CA 1
ATOM 1458 C C . SER A 1 188 ? -13.722 15.809 8.993 1.00 88.44 188 SER A C 1
ATOM 1460 O O . SER A 1 188 ? -12.853 16.363 9.662 1.00 88.44 188 SER A O 1
ATOM 1462 N N . GLY A 1 189 ? -13.478 15.276 7.800 1.00 83.25 189 GLY A N 1
ATOM 1463 C CA . GLY A 1 189 ? -12.224 15.411 7.068 1.00 83.25 189 GLY A CA 1
ATOM 1464 C C . GLY A 1 189 ? -12.093 16.768 6.376 1.00 83.25 189 GLY A C 1
ATOM 1465 O O . GLY A 1 189 ? -13.060 17.524 6.247 1.00 83.25 189 GLY A O 1
ATOM 1466 N N . ALA A 1 190 ? -10.883 17.072 5.898 1.00 77.50 190 ALA A N 1
ATOM 1467 C CA . ALA A 1 190 ? -10.530 18.364 5.300 1.00 77.50 190 ALA A CA 1
ATOM 1468 C C . ALA A 1 190 ? -11.352 18.724 4.046 1.00 77.50 190 ALA A C 1
ATOM 1470 O O . ALA A 1 190 ? -11.466 19.895 3.696 1.00 77.50 190 ALA A O 1
ATOM 1471 N N . ARG A 1 191 ? -11.946 17.726 3.378 1.00 80.69 191 ARG A N 1
ATOM 1472 C CA . ARG A 1 191 ? -12.787 17.893 2.180 1.00 80.69 191 ARG A CA 1
ATOM 1473 C C . ARG A 1 191 ? -14.288 17.807 2.479 1.00 80.69 191 ARG A C 1
ATOM 1475 O O . ARG A 1 191 ? -15.085 17.662 1.560 1.00 80.69 191 ARG A O 1
ATOM 1482 N N . GLY A 1 192 ? -14.681 17.861 3.754 1.00 80.31 192 GLY A N 1
ATOM 1483 C CA . GLY A 1 192 ? -16.078 17.717 4.181 1.00 80.31 192 GLY A CA 1
ATOM 1484 C C . GLY A 1 192 ? -16.591 16.272 4.184 1.00 80.31 192 GLY A C 1
ATOM 1485 O O . GLY A 1 192 ? -17.769 16.040 4.440 1.00 80.31 192 GLY A O 1
ATOM 1486 N N . ASN A 1 193 ? -15.725 15.290 3.933 1.00 83.12 193 ASN A N 1
ATOM 1487 C CA . ASN A 1 193 ? -16.045 13.872 4.044 1.00 83.12 193 ASN A CA 1
ATOM 1488 C C . ASN A 1 193 ? -16.113 13.424 5.512 1.00 83.12 193 ASN A C 1
ATOM 1490 O O . ASN A 1 193 ? -15.324 13.858 6.346 1.00 83.12 193 ASN A O 1
ATOM 1494 N N . THR A 1 194 ? -17.040 12.527 5.850 1.00 84.38 194 THR A N 1
ATOM 1495 C CA . THR A 1 194 ? -17.099 11.930 7.192 1.00 84.38 194 THR A CA 1
ATOM 1496 C C . THR A 1 194 ? -16.138 10.751 7.281 1.00 84.38 194 THR A C 1
ATOM 1498 O O . THR A 1 194 ? -16.321 9.735 6.612 1.00 84.38 194 THR A O 1
ATOM 1501 N N . ILE A 1 195 ? -15.134 10.875 8.143 1.00 86.12 195 ILE A N 1
ATOM 1502 C CA . ILE A 1 195 ? -14.169 9.824 8.452 1.00 86.12 195 ILE A CA 1
ATOM 1503 C C . ILE A 1 195 ? -14.680 9.065 9.676 1.00 86.12 195 ILE A C 1
ATOM 1505 O O . ILE A 1 195 ? -14.816 9.642 10.755 1.00 86.12 195 ILE A O 1
ATOM 1509 N N . ILE A 1 196 ? -14.947 7.772 9.510 1.00 89.44 196 ILE A N 1
ATOM 1510 C CA . ILE A 1 196 ? -15.412 6.880 10.578 1.00 89.44 196 ILE A CA 1
ATOM 1511 C C . ILE A 1 196 ? -14.259 5.983 10.998 1.00 89.44 196 ILE A C 1
ATOM 1513 O O . ILE A 1 196 ? -13.557 5.436 10.15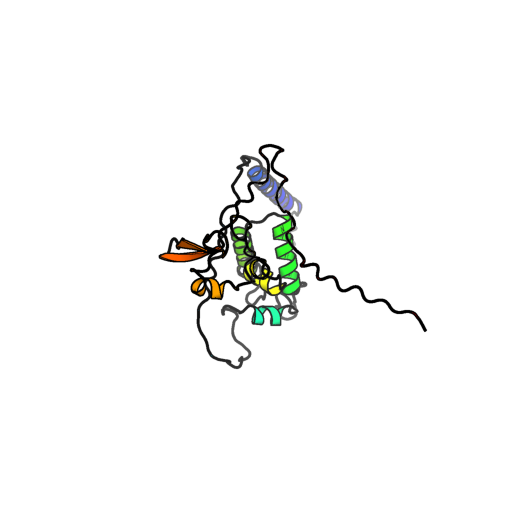1 1.00 89.44 196 ILE A O 1
ATOM 1517 N N . GLN A 1 197 ? -14.069 5.837 12.304 1.00 88.19 197 GLN A N 1
ATOM 1518 C CA . GLN A 1 197 ? -12.965 5.073 12.875 1.00 88.19 197 GLN A CA 1
ATOM 1519 C C . GLN A 1 197 ? -13.449 4.280 14.085 1.00 88.19 197 GLN A C 1
ATOM 1521 O O . GLN A 1 197 ? -14.302 4.786 14.821 1.00 88.19 197 GLN A O 1
ATOM 1526 N N . PRO A 1 198 ? -12.903 3.085 14.354 1.00 87.88 198 PRO A N 1
ATOM 1527 C CA . PRO A 1 198 ? -13.110 2.416 15.629 1.00 87.88 198 PRO A CA 1
ATOM 1528 C C . PRO A 1 198 ? -12.511 3.284 16.735 1.00 87.88 198 PRO A C 1
ATOM 1530 O O . PRO A 1 198 ? -11.445 3.880 16.549 1.00 87.88 198 PRO A O 1
ATOM 1533 N N . ARG A 1 199 ? -13.159 3.351 17.901 1.00 86.44 199 ARG A N 1
ATOM 1534 C CA . ARG A 1 199 ? -12.528 4.006 19.049 1.00 86.44 199 ARG A CA 1
ATOM 1535 C C . ARG A 1 199 ? -11.276 3.230 19.422 1.00 86.44 199 ARG A C 1
ATOM 1537 O O . ARG A 1 199 ? -11.347 2.065 19.804 1.00 86.44 199 ARG A O 1
ATOM 1544 N N . ARG A 1 200 ? -10.130 3.894 19.321 1.00 78.62 200 ARG A N 1
ATOM 1545 C CA . ARG A 1 200 ? -8.858 3.325 19.745 1.00 78.62 200 ARG A CA 1
ATOM 1546 C C . ARG A 1 200 ? -8.803 3.343 21.264 1.00 78.62 200 ARG A C 1
ATOM 1548 O O . ARG A 1 200 ? -9.038 4.374 21.897 1.00 78.62 200 ARG A O 1
ATOM 1555 N N . VAL A 1 201 ? -8.495 2.192 21.848 1.00 69.50 201 VAL A N 1
ATOM 1556 C CA . VAL A 1 201 ? -8.020 2.155 23.226 1.00 69.50 201 VAL A CA 1
ATOM 1557 C C . VAL A 1 201 ? -6.629 2.764 23.165 1.00 69.50 201 VAL A C 1
ATOM 1559 O O . VAL A 1 201 ? -5.755 2.207 22.501 1.00 69.50 201 VAL A O 1
ATOM 1562 N N . HIS A 1 202 ? -6.413 3.916 23.799 1.00 56.06 202 HIS A N 1
ATOM 1563 C CA . HIS A 1 202 ? -5.041 4.316 24.065 1.00 56.06 202 HIS A CA 1
ATOM 1564 C C . HIS A 1 202 ? -4.465 3.216 24.943 1.00 56.06 202 HIS A C 1
ATOM 1566 O O . HIS A 1 202 ? -4.832 3.085 26.111 1.00 56.06 202 HIS A O 1
ATOM 1572 N N . CYS A 1 203 ? -3.582 2.406 24.368 1.00 44.53 203 CYS A N 1
ATOM 1573 C CA . CYS A 1 203 ? -2.724 1.533 25.137 1.00 44.53 203 CYS A CA 1
ATOM 1574 C C . CYS A 1 203 ? -1.698 2.436 25.833 1.00 44.53 203 CYS A C 1
ATOM 1576 O O . CYS A 1 203 ? -0.516 2.439 25.509 1.00 44.53 203 CYS A O 1
ATOM 1578 N N . GLN A 1 204 ? -2.158 3.257 26.782 1.00 46.53 204 GLN A N 1
ATOM 1579 C CA . GLN A 1 204 ? -1.312 3.701 27.872 1.00 46.53 204 GLN A CA 1
ATOM 1580 C C . GLN A 1 204 ? -1.052 2.438 28.683 1.00 46.53 204 GLN A C 1
ATOM 1582 O O . GLN A 1 204 ? -1.763 2.115 29.633 1.00 46.53 204 GLN A O 1
ATOM 1587 N N . LEU A 1 205 ? -0.078 1.655 28.219 1.00 43.59 205 LEU A N 1
ATOM 1588 C CA . LEU A 1 205 ? 0.596 0.658 29.024 1.00 43.59 205 LEU A CA 1
ATOM 1589 C C . LEU A 1 205 ? 0.871 1.303 30.383 1.00 43.59 205 LEU A C 1
ATOM 1591 O O . LEU A 1 205 ? 1.683 2.214 30.482 1.00 43.59 205 LEU A O 1
ATOM 1595 N N . LEU A 1 206 ? 0.108 0.892 31.397 1.00 44.88 206 LEU A N 1
ATOM 1596 C CA . LEU A 1 206 ? 0.617 0.166 32.561 1.00 44.88 206 LEU A CA 1
ATOM 1597 C C . LEU A 1 206 ? 2.005 0.619 33.062 1.00 44.88 206 LEU A C 1
ATOM 1599 O O . LEU A 1 206 ? 2.838 -0.212 33.408 1.00 44.88 206 LEU A O 1
ATOM 1603 N N . GLN A 1 207 ? 2.271 1.924 33.105 1.00 40.53 207 GLN A N 1
ATOM 1604 C CA . GLN A 1 207 ? 3.521 2.485 33.631 1.00 40.53 207 GLN A CA 1
ATOM 1605 C C . GLN A 1 207 ? 3.336 3.227 34.955 1.00 40.53 207 GLN A C 1
ATOM 1607 O O . GLN A 1 207 ? 4.317 3.652 35.560 1.00 40.53 207 GLN A O 1
ATOM 1612 N N . THR A 1 208 ? 2.115 3.326 35.481 1.00 42.00 208 THR A N 1
ATOM 1613 C CA . THR A 1 208 ? 1.883 3.936 36.791 1.00 42.00 208 THR A CA 1
ATOM 1614 C C . THR A 1 208 ? 1.276 2.936 37.768 1.00 42.00 208 THR A C 1
ATOM 1616 O O . THR A 1 208 ? 0.098 2.596 37.746 1.00 42.00 208 THR A O 1
ATOM 1619 N N . THR A 1 209 ? 2.141 2.523 38.694 1.00 40.75 209 THR A N 1
ATOM 1620 C CA . THR A 1 209 ? 1.856 1.888 39.986 1.00 40.75 209 THR A CA 1
ATOM 1621 C C . THR A 1 209 ? 1.459 0.411 39.939 1.00 40.75 209 THR A C 1
ATOM 1623 O O . THR A 1 209 ? 0.374 0.016 39.521 1.00 40.75 209 THR A O 1
ATOM 1626 N N . GLY A 1 210 ? 2.358 -0.437 40.443 1.00 44.31 210 GLY A N 1
ATOM 1627 C CA . GLY A 1 210 ? 2.036 -1.817 40.773 1.00 44.31 210 GLY A CA 1
ATOM 1628 C C . GLY A 1 210 ? 0.973 -1.870 41.867 1.00 44.31 210 GLY A C 1
ATOM 1629 O O . GLY A 1 210 ? 1.319 -1.804 43.036 1.00 44.31 210 GLY A O 1
ATOM 1630 N N . SER A 1 211 ? -0.310 -1.944 41.501 1.00 41.69 211 SER A N 1
ATOM 1631 C CA . SER A 1 211 ? -1.396 -2.345 42.418 1.00 41.69 211 SER A CA 1
ATOM 1632 C C . SER A 1 211 ? -2.757 -2.592 41.739 1.00 41.69 211 SER A C 1
ATOM 1634 O O . SER A 1 211 ? -3.802 -2.434 42.365 1.00 41.69 211 SER A O 1
ATOM 1636 N N . ALA A 1 212 ? -2.808 -2.960 40.454 1.00 39.44 212 ALA A N 1
ATOM 1637 C CA . ALA A 1 212 ? -4.101 -3.214 39.801 1.00 39.44 212 ALA A CA 1
ATOM 1638 C C . ALA A 1 212 ? -4.089 -4.382 38.804 1.00 39.44 212 ALA A C 1
ATOM 1640 O O . ALA A 1 212 ? -4.803 -4.371 37.809 1.00 39.44 212 ALA A O 1
ATOM 1641 N N . ALA A 1 213 ? -3.338 -5.440 39.107 1.00 39.41 213 ALA A N 1
ATOM 1642 C CA . ALA A 1 213 ? -3.599 -6.766 38.551 1.00 39.41 213 ALA A CA 1
ATOM 1643 C C . ALA A 1 213 ? -4.595 -7.504 39.464 1.00 39.41 213 ALA A C 1
ATOM 1645 O O . ALA A 1 213 ? -4.220 -8.428 40.170 1.00 39.41 213 ALA A O 1
ATOM 1646 N N . HIS A 1 214 ? -5.854 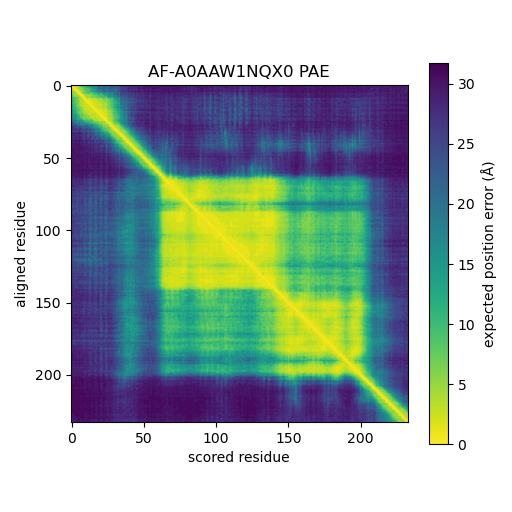-7.054 39.532 1.00 40.59 214 HIS A N 1
ATOM 1647 C CA . HIS A 1 214 ? -6.917 -7.799 40.222 1.00 40.59 214 HIS A CA 1
ATOM 1648 C C . HIS A 1 214 ? -8.317 -7.351 39.776 1.00 40.59 214 HIS A C 1
ATOM 1650 O O . HIS A 1 214 ? -8.964 -6.546 40.444 1.00 40.59 214 HIS A O 1
ATOM 1656 N N . ARG A 1 215 ? -8.797 -7.912 38.657 1.00 37.06 215 ARG A N 1
ATOM 1657 C CA . ARG A 1 215 ? -10.177 -8.422 38.476 1.00 37.06 215 ARG A CA 1
ATOM 1658 C C . ARG A 1 215 ? -10.431 -8.824 37.018 1.00 37.06 215 ARG A C 1
ATOM 1660 O O . ARG A 1 215 ? -11.130 -8.150 36.277 1.00 37.06 215 ARG A O 1
ATOM 1667 N N . CYS A 1 216 ? -9.914 -9.982 36.635 1.00 34.03 216 CYS A N 1
ATOM 1668 C CA . CYS A 1 216 ? -10.676 -10.907 35.799 1.00 34.03 216 CYS A CA 1
ATOM 1669 C C . CYS A 1 216 ? -10.992 -12.085 36.720 1.00 34.03 216 CYS A C 1
ATOM 1671 O O . CYS A 1 216 ? -10.187 -12.996 36.875 1.00 34.03 216 CYS A O 1
ATOM 1673 N N . ARG A 1 217 ? -12.085 -11.956 37.479 1.00 32.56 217 ARG A N 1
ATOM 1674 C CA . ARG A 1 217 ? -12.602 -13.021 38.339 1.00 32.56 217 ARG A CA 1
ATOM 1675 C C . ARG A 1 217 ? -13.528 -13.867 37.478 1.00 32.56 217 ARG A C 1
ATOM 1677 O O . ARG A 1 217 ? -14.466 -13.335 36.895 1.00 32.56 217 ARG A O 1
ATOM 1684 N N . GLU A 1 218 ? -13.207 -15.149 37.401 1.00 41.12 218 GLU A N 1
ATOM 1685 C CA . GLU A 1 218 ? -14.028 -16.212 36.837 1.00 41.12 218 GLU A CA 1
ATOM 1686 C C . GLU A 1 218 ? -15.427 -16.211 37.471 1.00 41.12 218 GLU A C 1
ATOM 1688 O O . GLU A 1 218 ? -15.560 -16.429 38.674 1.00 41.12 218 GLU A O 1
ATOM 1693 N N . GLU A 1 219 ? -16.461 -16.000 36.660 1.00 35.00 219 GLU A N 1
ATOM 1694 C CA . GLU A 1 219 ? -17.852 -16.390 36.918 1.00 35.00 219 GLU A CA 1
ATOM 1695 C C . GLU A 1 219 ? -18.462 -16.702 35.536 1.00 35.00 219 GLU A C 1
ATOM 1697 O O . GLU A 1 219 ? -18.415 -15.863 34.646 1.00 35.00 219 GLU A O 1
ATOM 1702 N N . GLY A 1 220 ? -18.994 -17.875 35.204 1.00 31.42 220 GLY A N 1
ATOM 1703 C CA . GLY A 1 220 ? -19.176 -19.107 35.946 1.00 31.42 220 GLY A CA 1
ATOM 1704 C C . GLY A 1 220 ? -19.579 -20.219 34.969 1.00 31.42 220 GLY A C 1
ATOM 1705 O O . GLY A 1 220 ? -20.399 -20.016 34.074 1.00 31.42 220 GLY A O 1
ATOM 1706 N N . HIS A 1 221 ? -19.004 -21.405 35.149 1.00 35.12 221 HIS A N 1
ATOM 1707 C CA . HIS A 1 221 ? -19.586 -22.641 34.636 1.00 35.12 221 HIS A CA 1
ATOM 1708 C C . HIS A 1 221 ? -20.717 -23.065 35.584 1.00 35.12 221 HIS A C 1
ATOM 1710 O O . HIS A 1 221 ? -20.459 -23.201 36.782 1.00 35.12 221 HIS A O 1
ATOM 1716 N N . PRO A 1 222 ? -21.947 -23.322 35.106 1.00 38.94 222 PRO A N 1
ATOM 1717 C CA . PRO A 1 222 ? -22.943 -23.986 35.928 1.00 38.94 222 PRO A CA 1
ATOM 1718 C C . PRO A 1 222 ? -22.572 -25.467 36.065 1.00 38.94 222 PRO A C 1
ATOM 1720 O O . PRO A 1 222 ? -22.662 -26.255 35.122 1.00 38.94 222 PRO A O 1
ATOM 1723 N N . SER A 1 223 ? -22.142 -25.835 37.269 1.00 35.94 223 SER A N 1
ATOM 1724 C CA . SER A 1 223 ? -22.064 -27.207 37.746 1.00 35.94 223 SER A CA 1
ATOM 1725 C C . SER A 1 223 ? -23.479 -27.761 37.923 1.00 35.94 223 SER A C 1
ATOM 1727 O O . SER A 1 223 ? -24.173 -27.429 38.877 1.00 35.94 223 SER A O 1
ATOM 1729 N N . ASN A 1 224 ? -23.904 -28.651 37.027 1.00 37.03 224 ASN A N 1
ATOM 1730 C CA . ASN A 1 224 ? -24.990 -29.577 37.329 1.00 37.03 224 ASN A CA 1
ATOM 1731 C C . ASN A 1 224 ? -24.390 -30.949 37.608 1.00 37.03 224 ASN A C 1
ATOM 1733 O O . ASN A 1 224 ? -23.929 -31.655 36.712 1.00 37.03 224 ASN A O 1
ATOM 1737 N N . GLY A 1 225 ? -24.382 -31.295 38.892 1.00 32.09 225 GLY A N 1
ATOM 1738 C CA . GLY A 1 225 ? -24.125 -32.644 39.349 1.00 32.09 225 GLY A CA 1
ATOM 1739 C C . GLY A 1 225 ? -25.279 -33.562 38.966 1.00 32.09 225 GLY A C 1
ATOM 1740 O O . GLY A 1 225 ? -26.434 -33.291 39.276 1.00 32.09 225 GLY A O 1
ATOM 1741 N N . HIS A 1 226 ? -24.940 -34.689 38.359 1.00 34.84 226 HIS A N 1
ATOM 1742 C CA . HIS A 1 226 ? -25.680 -35.925 38.547 1.00 34.84 226 HIS A CA 1
ATOM 1743 C C . HIS A 1 226 ? -24.657 -37.050 38.667 1.00 34.84 226 HIS A C 1
ATOM 1745 O O . HIS A 1 226 ? -24.066 -37.500 37.689 1.00 34.84 226 HIS A O 1
ATOM 1751 N N . GLN A 1 227 ? -24.412 -37.464 39.909 1.00 35.41 227 GLN A N 1
ATOM 1752 C CA . GLN A 1 227 ? -23.840 -38.770 40.188 1.00 35.41 227 GLN A CA 1
ATOM 1753 C C . GLN A 1 227 ? -24.901 -39.816 39.851 1.00 35.41 227 GLN A C 1
ATOM 1755 O O . GLN A 1 227 ? -25.978 -39.786 40.440 1.00 35.41 227 GLN A O 1
ATOM 1760 N N . SER A 1 228 ? -24.561 -40.757 38.977 1.00 37.00 228 SER A N 1
ATOM 1761 C CA . SER A 1 228 ? -25.085 -42.120 39.031 1.00 37.00 228 SER A CA 1
ATOM 1762 C C . SER A 1 228 ? -23.995 -43.078 38.566 1.00 37.00 228 SER A C 1
ATOM 1764 O O . SER A 1 228 ? -23.586 -43.056 37.410 1.00 37.00 228 SER A O 1
ATOM 1766 N N . ALA A 1 229 ? -23.525 -43.891 39.513 1.00 37.75 229 ALA A N 1
ATOM 1767 C CA . ALA A 1 229 ? -22.803 -45.146 39.325 1.00 37.75 229 ALA A CA 1
ATOM 1768 C C . ALA A 1 229 ? -23.329 -45.970 38.132 1.00 37.75 229 ALA A C 1
ATOM 1770 O O . ALA A 1 229 ? -24.518 -45.910 37.850 1.00 37.75 229 ALA A O 1
ATOM 1771 N N . TRP A 1 230 ? -22.473 -46.750 37.463 1.00 33.00 230 TRP A N 1
ATOM 1772 C CA . TRP A 1 230 ? -22.450 -48.225 37.488 1.00 33.00 230 TRP A CA 1
ATOM 1773 C C . TRP A 1 230 ? -21.277 -48.758 36.640 1.00 33.00 230 TRP A C 1
ATOM 1775 O O . TRP A 1 230 ? -20.685 -48.048 35.836 1.00 33.00 230 TRP A O 1
ATOM 1785 N N . ARG A 1 231 ? -20.894 -49.989 36.973 1.00 33.84 231 ARG A N 1
ATOM 1786 C CA . ARG A 1 231 ? -19.641 -50.707 36.711 1.00 33.84 231 ARG A CA 1
ATOM 1787 C C . ARG A 1 231 ? -19.421 -51.144 35.257 1.00 33.84 231 ARG A C 1
ATOM 1789 O O . ARG A 1 231 ? -20.350 -51.198 34.465 1.00 33.84 231 ARG A O 1
ATOM 1796 N N . ALA A 1 232 ? -18.162 -51.517 35.028 1.00 36.50 232 ALA A N 1
ATOM 1797 C CA . ALA A 1 232 ? -17.645 -52.376 33.970 1.00 36.50 232 ALA A CA 1
ATOM 1798 C C . ALA A 1 232 ? -18.539 -53.580 33.630 1.00 36.50 232 ALA A C 1
ATOM 1800 O O . ALA A 1 232 ? -19.075 -54.212 34.542 1.00 36.50 232 ALA A O 1
ATOM 1801 N N . ASP A 1 233 ? -18.605 -53.890 32.336 1.00 47.09 233 ASP A N 1
ATOM 1802 C CA . ASP A 1 233 ? -17.976 -55.077 31.738 1.00 47.09 233 ASP A CA 1
ATOM 1803 C C . ASP A 1 233 ? -17.359 -54.687 30.383 1.00 47.09 233 ASP A C 1
ATOM 1805 O O . ASP A 1 233 ? -17.954 -53.817 29.700 1.00 47.09 233 ASP A O 1
#

Organism: NCBI:txid706552

Radius of gyration: 28.73 Å; Cα contacts (8 Å, |Δi|>4): 186; chains: 1; bounding box: 70×74×78 Å